Protein AF-A0A7V9PCV7-F1 (afdb_monomer)

Foldseek 3Di:
DPPDQDWDDQDDADKDFPCVVVVDFADPVCQVQVLLLLQLLVQLCLQQLPQFARWDWDARPRTIITGDGDHDDPVSNVSSVVNNVCCVVPVCLVVVVVCCVPPLVVVLVVLVVVLVVDDLVPDD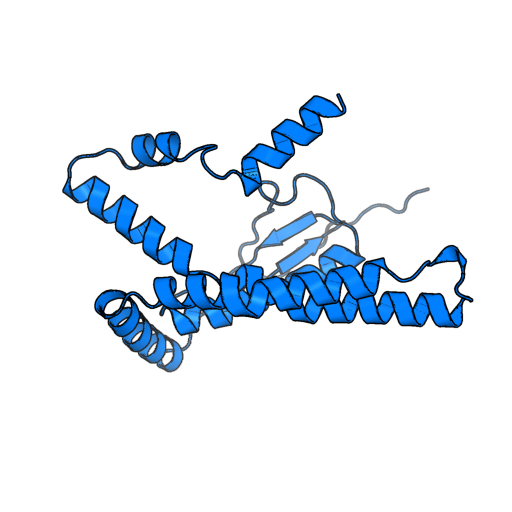PVRNVVSVVSVSVSCSVRSNSVNNSCSVVVVLVVVLVVCVVVVHDSVVVVVVCPCVDCVVVVVVVVVVVVD

pLDDT: mean 91.21, std 9.36, range [44.59, 98.56]

Structure (mmCIF, N/CA/C/O backbone):
data_AF-A0A7V9PCV7-F1
#
_entry.id   AF-A0A7V9PCV7-F1
#
loop_
_atom_site.group_PDB
_atom_site.id
_atom_site.type_symbol
_atom_site.label_atom_id
_atom_site.label_alt_id
_atom_site.label_comp_id
_atom_site.label_asym_id
_atom_site.label_entity_id
_atom_site.label_seq_id
_atom_site.pdbx_PDB_ins_code
_atom_site.Cartn_x
_atom_site.Cartn_y
_atom_site.Cartn_z
_atom_site.occupancy
_atom_site.B_iso_or_equiv
_atom_site.auth_seq_id
_atom_site.auth_comp_id
_atom_site.auth_asym_id
_atom_site.auth_atom_id
_atom_site.pdbx_PDB_model_num
ATOM 1 N N . MET A 1 1 ? 38.225 -5.631 -2.957 1.00 44.59 1 MET A N 1
ATOM 2 C CA . MET A 1 1 ? 37.787 -5.578 -1.549 1.00 44.59 1 MET A CA 1
ATOM 3 C C . MET A 1 1 ? 36.429 -4.907 -1.537 1.00 44.59 1 MET A C 1
ATOM 5 O O . MET A 1 1 ? 36.367 -3.790 -2.040 1.00 44.59 1 MET A O 1
ATOM 9 N N . PRO A 1 2 ? 35.347 -5.560 -1.083 1.00 57.97 2 PRO A N 1
ATOM 10 C CA . PRO A 1 2 ? 34.109 -4.838 -0.812 1.00 57.97 2 PRO A CA 1
ATOM 11 C C . PRO A 1 2 ? 34.449 -3.715 0.172 1.00 57.97 2 PRO A C 1
ATOM 13 O O . PRO A 1 2 ? 35.122 -3.973 1.169 1.00 57.97 2 PRO A O 1
ATOM 16 N N . GLY A 1 3 ? 34.091 -2.474 -0.161 1.00 72.50 3 GLY A N 1
ATOM 17 C CA . GLY A 1 3 ? 34.266 -1.353 0.760 1.00 72.50 3 GLY A CA 1
ATOM 18 C C . GLY A 1 3 ? 33.521 -1.632 2.064 1.00 72.50 3 GLY A C 1
ATOM 19 O O . GLY A 1 3 ? 32.477 -2.284 2.050 1.00 72.50 3 GLY A O 1
ATOM 20 N N . GLU A 1 4 ? 34.076 -1.181 3.184 1.00 82.81 4 GLU A N 1
ATOM 21 C CA . GLU A 1 4 ? 33.454 -1.328 4.497 1.00 82.81 4 GLU A CA 1
ATOM 22 C C . GLU A 1 4 ? 32.055 -0.686 4.489 1.00 82.81 4 GLU A C 1
ATOM 24 O O . GLU A 1 4 ? 31.895 0.479 4.118 1.00 82.81 4 GLU A O 1
ATOM 29 N N . LEU A 1 5 ? 31.025 -1.463 4.839 1.00 84.31 5 LEU A N 1
ATOM 30 C CA . LEU A 1 5 ? 29.652 -0.967 4.907 1.00 84.31 5 LEU A CA 1
ATOM 31 C C . LEU A 1 5 ? 29.485 -0.145 6.185 1.00 84.31 5 LEU A C 1
ATOM 33 O O . LEU A 1 5 ? 29.365 -0.697 7.277 1.00 84.31 5 LEU A O 1
ATOM 37 N N . ALA A 1 6 ? 29.444 1.177 6.045 1.00 88.94 6 ALA A N 1
ATOM 38 C CA . ALA A 1 6 ? 29.078 2.062 7.140 1.00 88.94 6 ALA A CA 1
ATOM 39 C C . ALA A 1 6 ? 27.562 1.997 7.385 1.00 88.94 6 ALA A C 1
ATOM 41 O O . ALA A 1 6 ? 26.759 2.031 6.450 1.00 88.94 6 ALA A O 1
ATOM 42 N N . TRP A 1 7 ? 27.155 1.916 8.650 1.00 92.81 7 TRP A N 1
ATOM 43 C CA . TRP A 1 7 ? 25.758 2.089 9.035 1.00 92.81 7 TRP A CA 1
ATOM 44 C C . TRP A 1 7 ? 25.522 3.560 9.384 1.00 92.81 7 TRP A C 1
ATOM 46 O O . TRP A 1 7 ? 26.132 4.086 10.314 1.00 92.81 7 TRP A O 1
ATOM 56 N N . ALA A 1 8 ? 24.654 4.225 8.622 1.00 91.56 8 ALA A N 1
ATOM 57 C CA . ALA A 1 8 ? 24.196 5.579 8.909 1.00 91.56 8 ALA A CA 1
ATOM 58 C C . ALA A 1 8 ? 22.746 5.514 9.407 1.00 91.56 8 ALA A C 1
ATOM 60 O O . ALA A 1 8 ? 21.926 4.867 8.750 1.00 91.56 8 ALA A O 1
ATOM 61 N N . PRO A 1 9 ? 22.405 6.158 10.538 1.00 91.75 9 PRO A N 1
ATOM 62 C CA . PRO A 1 9 ? 21.046 6.115 11.055 1.00 91.75 9 PRO A CA 1
ATOM 63 C C . PRO A 1 9 ? 20.053 6.711 10.040 1.00 91.75 9 PRO A C 1
ATOM 65 O O . PRO A 1 9 ? 20.363 7.735 9.425 1.00 91.75 9 PRO A O 1
ATOM 68 N N . PRO A 1 10 ? 18.846 6.129 9.897 1.00 93.06 10 PRO A N 1
ATOM 69 C CA . PRO A 1 10 ? 17.805 6.611 8.982 1.00 93.06 10 PRO A CA 1
ATOM 70 C C . PRO A 1 10 ? 17.406 8.087 9.134 1.00 93.06 10 PRO A C 1
ATOM 72 O O . PRO A 1 10 ? 16.968 8.726 8.178 1.00 93.06 10 PRO A O 1
ATOM 75 N N . GLY A 1 11 ? 17.506 8.624 10.351 1.00 92.25 11 GLY A N 1
ATOM 76 C CA . GLY A 1 11 ? 17.110 9.983 10.699 1.00 92.25 11 GLY A CA 1
ATOM 77 C C . GLY A 1 11 ? 16.718 10.099 12.176 1.00 92.25 11 GLY A C 1
ATOM 78 O O . GLY A 1 11 ? 16.843 9.128 12.919 1.00 92.25 11 GLY A O 1
ATOM 79 N N . PRO A 1 12 ? 16.228 11.269 12.623 1.00 92.00 12 PRO A N 1
ATOM 80 C CA . PRO A 1 12 ? 15.769 11.462 13.998 1.00 92.00 12 PRO A CA 1
ATOM 81 C C . PRO A 1 12 ? 14.476 10.684 14.298 1.00 92.00 12 PRO A C 1
ATOM 83 O O . PRO A 1 12 ? 13.672 10.436 13.391 1.00 92.00 12 PRO A O 1
ATOM 86 N N . GLY A 1 13 ? 14.259 10.386 15.583 1.00 91.44 13 GLY A N 1
ATOM 87 C CA . GLY A 1 13 ? 13.116 9.623 16.099 1.00 91.44 13 GLY A CA 1
ATOM 88 C C . GLY A 1 13 ? 13.387 8.121 16.202 1.00 91.44 13 GLY A C 1
ATOM 89 O O . GLY A 1 13 ? 14.498 7.668 15.928 1.00 91.44 13 GLY A O 1
ATOM 90 N N . ASP A 1 14 ? 12.362 7.365 16.588 1.00 92.56 14 ASP A N 1
ATOM 91 C CA . ASP A 1 14 ? 12.447 5.910 16.720 1.00 92.56 14 ASP A CA 1
ATOM 92 C C . ASP A 1 14 ? 12.217 5.233 15.366 1.00 92.56 14 ASP A C 1
ATOM 94 O O . ASP A 1 14 ? 11.249 5.529 14.665 1.00 92.56 14 ASP A O 1
ATOM 98 N N . TRP A 1 15 ? 13.126 4.334 14.990 1.00 95.81 15 TRP A N 1
ATOM 99 C CA . TRP A 1 15 ? 13.062 3.586 13.737 1.00 95.81 15 TRP A CA 1
ATOM 100 C C . TRP A 1 15 ? 13.065 2.090 14.022 1.00 95.81 15 TRP A C 1
ATOM 102 O O . TRP A 1 15 ? 13.952 1.581 14.708 1.00 95.81 15 TRP A O 1
ATOM 112 N N . TRP A 1 16 ? 12.101 1.382 13.446 1.00 95.19 16 TRP A N 1
ATOM 113 C CA . TRP A 1 16 ? 11.930 -0.056 13.603 1.00 95.19 16 TRP A CA 1
ATOM 114 C C . TRP A 1 16 ? 12.401 -0.772 12.345 1.00 95.19 16 TRP A C 1
ATOM 116 O O . TRP A 1 16 ? 11.979 -0.437 11.240 1.00 95.19 16 TRP A O 1
ATOM 126 N N . LEU A 1 17 ? 13.289 -1.750 12.514 1.00 95.88 17 LEU A N 1
ATOM 127 C CA . LEU A 1 17 ? 13.678 -2.660 11.443 1.00 95.88 17 LEU A CA 1
ATOM 128 C C . LEU A 1 17 ? 12.494 -3.579 11.109 1.00 95.88 17 LEU A C 1
ATOM 130 O O . LEU A 1 17 ? 11.938 -4.200 12.010 1.00 95.88 17 LEU A O 1
ATOM 134 N N . VAL A 1 18 ? 12.143 -3.683 9.827 1.00 94.56 18 VAL A N 1
ATOM 135 C CA . VAL A 1 18 ? 10.889 -4.309 9.366 1.00 94.56 18 VAL A CA 1
ATOM 136 C C . VAL A 1 18 ? 11.143 -5.707 8.798 1.00 94.56 18 VAL A C 1
ATOM 138 O O . VAL A 1 18 ? 10.843 -6.002 7.639 1.00 94.56 18 VAL A O 1
ATOM 141 N N . THR A 1 19 ? 11.779 -6.575 9.585 1.00 94.06 19 THR A N 1
ATOM 142 C CA . THR A 1 19 ? 12.151 -7.932 9.140 1.00 94.06 19 THR A CA 1
ATOM 143 C C . THR A 1 19 ? 10.967 -8.879 9.010 1.00 94.06 19 THR A C 1
ATOM 145 O O . THR A 1 19 ? 11.071 -9.889 8.322 1.00 94.06 19 THR A O 1
ATOM 148 N N . GLU A 1 20 ? 9.842 -8.559 9.644 1.00 88.88 20 GLU A N 1
ATOM 149 C CA . GLU A 1 20 ? 8.604 -9.325 9.531 1.00 88.88 20 GLU A CA 1
ATOM 150 C C . GLU A 1 20 ? 7.963 -9.200 8.141 1.00 88.88 20 GLU A C 1
ATOM 152 O O . GLU A 1 20 ? 7.271 -10.118 7.709 1.00 88.88 20 GLU A O 1
ATOM 157 N N . HIS A 1 21 ? 8.258 -8.118 7.408 1.00 88.44 21 HIS A N 1
ATOM 158 C CA . HIS A 1 21 ? 7.848 -7.940 6.010 1.00 88.44 21 HIS A CA 1
ATOM 159 C C . HIS A 1 21 ? 9.013 -8.114 5.021 1.00 88.44 21 HIS A C 1
ATOM 161 O O . HIS A 1 21 ? 8.817 -8.617 3.914 1.00 88.44 21 HIS A O 1
ATOM 167 N N . PHE A 1 22 ? 10.229 -7.717 5.412 1.00 92.94 22 PHE A N 1
ATOM 168 C CA . PHE A 1 22 ? 11.439 -7.766 4.588 1.00 92.94 22 PHE A CA 1
ATOM 169 C C . PHE A 1 22 ? 12.547 -8.550 5.310 1.00 92.94 22 PHE A C 1
ATOM 171 O O . PHE A 1 22 ? 13.460 -7.948 5.881 1.00 92.94 22 PHE A O 1
ATOM 178 N N . PRO A 1 23 ? 12.498 -9.897 5.300 1.00 93.12 23 PRO A N 1
ATOM 179 C CA . PRO A 1 23 ? 13.435 -10.730 6.062 1.00 93.12 23 PRO A CA 1
ATOM 180 C C . PRO A 1 23 ? 14.876 -10.689 5.527 1.00 93.12 23 PRO A C 1
ATOM 182 O O . PRO A 1 23 ? 15.797 -11.161 6.192 1.00 93.12 23 PRO A O 1
ATOM 185 N N . TYR A 1 24 ? 15.084 -10.112 4.341 1.00 94.56 24 TYR A N 1
ATOM 186 C CA . TYR A 1 24 ? 16.380 -9.964 3.687 1.00 94.56 24 TYR A CA 1
ATOM 187 C C . TYR A 1 24 ? 16.558 -8.540 3.143 1.00 94.56 24 TYR A C 1
ATOM 189 O O . TYR A 1 24 ? 15.558 -7.867 2.870 1.00 94.56 24 TYR A O 1
ATOM 197 N N . PRO A 1 25 ? 17.809 -8.089 2.914 1.00 94.81 25 PRO A N 1
ATOM 198 C CA . PRO A 1 25 ? 18.066 -6.816 2.259 1.00 94.81 25 PRO A CA 1
ATOM 199 C C . PRO A 1 25 ? 17.385 -6.735 0.891 1.00 94.81 25 PRO A C 1
ATOM 201 O O . PRO A 1 25 ? 17.504 -7.639 0.061 1.00 94.81 25 PRO A O 1
ATOM 204 N N . VAL A 1 26 ? 16.697 -5.627 0.640 1.00 96.00 26 VAL A N 1
ATOM 205 C CA . VAL A 1 26 ? 16.031 -5.349 -0.631 1.00 96.00 26 VAL A CA 1
ATOM 206 C C . VAL A 1 26 ? 16.980 -4.674 -1.618 1.00 96.00 26 VAL A C 1
ATOM 208 O O . VAL A 1 26 ? 17.995 -4.075 -1.251 1.00 96.00 26 VAL A O 1
ATOM 211 N N . SER A 1 27 ? 16.626 -4.720 -2.903 1.00 95.81 27 SER A N 1
ATOM 212 C CA . SER A 1 27 ? 17.368 -3.992 -3.929 1.00 95.81 27 SER A CA 1
ATOM 213 C C . SER A 1 27 ? 17.234 -2.476 -3.751 1.00 95.81 27 SER A C 1
ATOM 215 O O . SER A 1 27 ? 16.235 -1.964 -3.233 1.00 95.81 27 SER A O 1
ATOM 217 N N . ARG A 1 28 ? 18.218 -1.729 -4.266 1.00 94.31 28 ARG A N 1
ATOM 218 C CA . ARG A 1 28 ? 18.154 -0.261 -4.297 1.00 94.31 28 ARG A CA 1
ATOM 219 C C . ARG A 1 28 ? 16.901 0.230 -5.024 1.00 94.31 28 ARG A C 1
ATOM 221 O O . ARG A 1 28 ? 16.232 1.130 -4.521 1.00 94.31 28 ARG A O 1
ATOM 228 N N . LEU A 1 29 ? 16.560 -0.394 -6.154 1.00 94.94 29 LEU A N 1
ATOM 229 C CA . LEU A 1 29 ? 15.353 -0.067 -6.910 1.00 94.94 29 LEU A CA 1
ATOM 230 C C . LEU A 1 29 ? 14.097 -0.219 -6.043 1.00 94.94 29 LEU A C 1
ATOM 232 O O . LEU A 1 29 ? 13.333 0.734 -5.915 1.00 94.94 29 LEU A O 1
ATOM 236 N N . PHE A 1 30 ? 13.926 -1.361 -5.372 1.00 94.81 30 PHE A N 1
ATOM 237 C CA . PHE A 1 30 ? 12.774 -1.578 -4.498 1.00 94.81 30 PHE A CA 1
ATOM 238 C C . PHE A 1 30 ? 12.700 -0.521 -3.392 1.00 94.81 30 PHE A C 1
ATOM 240 O O . PHE A 1 30 ? 11.665 0.118 -3.223 1.00 94.81 30 PHE A O 1
ATOM 247 N N . SER A 1 31 ? 13.816 -0.266 -2.698 1.00 94.75 31 SER A N 1
ATOM 248 C CA . SER A 1 31 ? 13.854 0.737 -1.625 1.00 94.75 31 SER A CA 1
ATOM 249 C C . SER A 1 31 ? 13.525 2.161 -2.090 1.00 94.75 31 SER A C 1
ATOM 251 O O . SER A 1 31 ? 13.046 2.962 -1.295 1.00 94.75 31 SER A O 1
ATOM 253 N N . SER A 1 32 ? 13.742 2.475 -3.371 1.00 93.38 32 SER A N 1
ATOM 254 C CA . SER A 1 32 ? 13.378 3.774 -3.947 1.00 93.38 32 SER A CA 1
ATOM 255 C C . SER A 1 32 ? 11.897 3.886 -4.328 1.00 93.38 32 SER A C 1
ATOM 257 O O . SER A 1 32 ? 11.328 4.971 -4.250 1.00 93.38 32 SER A O 1
ATOM 259 N N . LEU A 1 33 ? 11.260 2.773 -4.708 1.00 94.50 33 LEU A N 1
ATOM 260 C CA . LEU A 1 33 ? 9.871 2.743 -5.178 1.00 94.50 33 LEU A CA 1
ATOM 261 C C . LEU A 1 33 ? 8.868 2.493 -4.048 1.00 94.50 33 LEU A C 1
ATOM 263 O O . LEU A 1 33 ? 7.767 3.039 -4.065 1.00 94.50 33 LEU A O 1
ATOM 267 N N . PHE A 1 34 ? 9.240 1.668 -3.069 1.00 93.88 34 PHE A N 1
ATOM 268 C CA . PHE A 1 34 ? 8.353 1.240 -1.989 1.00 93.88 34 PHE A CA 1
ATOM 269 C C . PHE A 1 34 ? 7.745 2.403 -1.183 1.00 93.88 34 PHE A C 1
ATOM 271 O O . PHE A 1 34 ? 6.536 2.396 -0.961 1.00 93.88 34 PHE A O 1
ATOM 278 N N . PRO A 1 35 ? 8.487 3.464 -0.808 1.00 93.19 35 PRO A N 1
ATOM 279 C CA . PRO A 1 35 ? 7.875 4.590 -0.104 1.00 93.19 35 PRO A CA 1
ATOM 280 C C . PRO A 1 35 ? 6.732 5.235 -0.901 1.00 93.19 35 PRO A C 1
ATOM 282 O O . PRO A 1 35 ? 5.693 5.567 -0.329 1.00 93.19 35 PRO A O 1
ATOM 285 N N . ALA A 1 36 ? 6.888 5.350 -2.224 1.00 92.75 36 ALA A N 1
ATOM 286 C CA . ALA A 1 36 ? 5.880 5.933 -3.102 1.00 92.75 36 ALA A CA 1
ATOM 287 C C . ALA A 1 36 ? 4.640 5.042 -3.264 1.00 92.75 36 ALA A C 1
ATOM 289 O O . ALA A 1 36 ? 3.548 5.574 -3.436 1.00 92.75 36 ALA A O 1
ATOM 290 N N . SER A 1 37 ? 4.758 3.713 -3.158 1.00 91.69 37 SER A N 1
ATOM 291 C CA . SER A 1 37 ? 3.566 2.856 -3.123 1.00 91.69 37 SER A CA 1
ATOM 292 C C . SER A 1 37 ? 2.797 3.013 -1.809 1.00 91.69 37 SER A C 1
ATOM 294 O O . SER A 1 37 ? 1.572 2.993 -1.814 1.00 91.69 37 SER A O 1
ATOM 296 N N . THR A 1 38 ? 3.468 3.274 -0.686 1.00 92.62 38 THR A N 1
ATOM 297 C CA . THR A 1 38 ? 2.787 3.385 0.620 1.00 92.62 38 THR A CA 1
ATOM 298 C C . THR A 1 38 ? 1.953 4.656 0.814 1.00 92.62 38 THR A C 1
ATOM 300 O O . THR A 1 38 ? 1.216 4.761 1.794 1.00 92.62 38 THR A O 1
ATOM 303 N N . VAL A 1 39 ? 1.991 5.612 -0.127 1.00 89.25 39 VAL A N 1
ATOM 304 C CA . VAL A 1 39 ? 1.163 6.836 -0.069 1.00 89.25 39 VAL A CA 1
ATOM 305 C C . VAL A 1 39 ? -0.335 6.531 -0.001 1.00 89.25 39 VAL A C 1
ATOM 307 O O . VAL A 1 39 ? -1.092 7.328 0.557 1.00 89.25 39 VAL A O 1
ATOM 310 N N . GLY A 1 40 ? -0.752 5.359 -0.498 1.00 91.88 40 GLY A N 1
ATOM 311 C CA . GLY A 1 40 ? -2.126 4.875 -0.402 1.00 91.88 40 GLY A CA 1
ATOM 312 C C . GLY A 1 40 ? -2.661 4.859 1.031 1.00 91.88 40 GLY A C 1
ATOM 313 O O . GLY A 1 40 ? -3.823 5.200 1.232 1.00 91.88 40 GLY A O 1
ATOM 314 N N . TRP A 1 41 ? -1.823 4.614 2.048 1.00 91.44 41 TRP A N 1
ATOM 315 C CA . TRP A 1 41 ? -2.257 4.666 3.451 1.00 91.44 41 TRP A CA 1
ATOM 316 C C . TRP A 1 41 ? -2.834 6.023 3.845 1.00 91.44 41 TRP A C 1
ATOM 318 O O . TRP A 1 41 ? -3.814 6.083 4.587 1.00 91.44 41 TRP A O 1
ATOM 328 N N . LYS A 1 42 ? -2.283 7.128 3.321 1.00 90.38 42 LYS A N 1
ATOM 329 C CA . LYS A 1 42 ? -2.830 8.464 3.589 1.00 90.38 42 LYS A CA 1
ATOM 330 C C . LYS A 1 42 ? -4.240 8.600 3.010 1.00 90.38 42 LYS A C 1
ATOM 332 O O . LYS A 1 42 ? -5.114 9.170 3.664 1.00 90.38 42 LYS A O 1
ATOM 337 N N . HIS A 1 43 ? -4.465 8.081 1.803 1.00 91.88 43 HIS A N 1
ATOM 338 C CA . HIS A 1 43 ? -5.770 8.115 1.143 1.00 91.88 43 HIS A CA 1
ATOM 339 C C . HIS A 1 43 ? -6.783 7.192 1.829 1.00 91.88 43 HIS A C 1
ATOM 341 O O . HIS A 1 43 ? -7.893 7.633 2.125 1.00 91.88 43 HIS A O 1
ATOM 347 N N . GLY A 1 44 ? -6.397 5.952 2.141 1.00 93.81 44 GLY A N 1
ATOM 348 C CA . GLY A 1 44 ? -7.231 4.992 2.867 1.00 93.81 44 GLY A CA 1
ATOM 349 C C . GLY A 1 44 ? -7.592 5.501 4.261 1.00 93.81 44 GLY A C 1
ATOM 350 O O . GLY A 1 44 ? -8.765 5.550 4.632 1.00 93.81 44 GLY A O 1
ATOM 351 N N . GLY A 1 45 ? -6.606 6.019 4.999 1.00 93.81 45 GLY A N 1
ATOM 352 C CA . GLY A 1 45 ? -6.828 6.646 6.298 1.00 93.81 45 GLY A CA 1
ATOM 353 C C . GLY A 1 45 ? -7.782 7.837 6.224 1.00 93.81 45 GLY A C 1
ATOM 354 O O . GLY A 1 45 ? -8.668 7.964 7.065 1.00 93.81 45 GLY A O 1
ATOM 355 N N . ALA A 1 46 ? -7.687 8.667 5.180 1.00 94.62 46 ALA A N 1
ATOM 356 C CA . ALA A 1 46 ? -8.646 9.747 4.950 1.00 94.62 46 ALA A CA 1
ATOM 357 C C . ALA A 1 46 ? -10.055 9.259 4.626 1.00 94.62 46 ALA A C 1
ATOM 359 O O . ALA A 1 46 ? -11.028 9.810 5.141 1.00 94.62 46 ALA A O 1
ATOM 360 N N . ARG A 1 47 ? -10.165 8.221 3.796 1.00 95.38 47 ARG A N 1
ATOM 361 C CA . ARG A 1 47 ? -11.439 7.625 3.391 1.00 95.38 47 ARG A CA 1
ATOM 362 C C . ARG A 1 47 ? -12.196 7.052 4.585 1.00 95.38 47 ARG A C 1
ATOM 364 O O . ARG A 1 47 ? -13.396 7.294 4.696 1.00 95.38 47 ARG A O 1
ATOM 371 N N . TYR A 1 48 ? -11.496 6.327 5.455 1.00 96.62 48 TYR A N 1
ATOM 372 C CA . TYR A 1 48 ? -12.103 5.594 6.567 1.00 96.62 48 TYR A CA 1
ATOM 373 C C . TYR A 1 48 ? -12.050 6.318 7.917 1.00 96.62 48 TYR A C 1
ATOM 375 O O . TYR A 1 48 ? -12.668 5.866 8.876 1.00 96.62 48 TYR A O 1
ATOM 383 N N . GLY A 1 49 ? -11.350 7.452 8.001 1.00 96.00 49 GLY A N 1
ATOM 384 C CA . GLY A 1 49 ? -11.193 8.196 9.249 1.00 96.00 49 GLY A CA 1
ATOM 385 C C . GLY A 1 49 ? -10.182 7.582 10.216 1.00 96.00 49 GLY A C 1
ATOM 386 O O . GLY A 1 49 ? -10.317 7.749 11.423 1.00 96.00 49 GLY A O 1
ATOM 387 N N . LEU A 1 50 ? -9.169 6.874 9.707 1.00 93.00 50 LEU A N 1
ATOM 388 C CA . LEU A 1 50 ? -8.111 6.316 10.550 1.00 93.00 50 LEU A CA 1
ATOM 389 C C . LEU A 1 50 ? -7.212 7.451 11.077 1.00 93.00 50 LEU A C 1
ATOM 391 O O . LEU A 1 50 ? -6.758 8.282 10.277 1.00 93.00 50 LEU A O 1
ATOM 395 N N . PRO A 1 51 ? -6.900 7.483 12.386 1.00 90.19 51 PRO A N 1
ATOM 396 C CA . PRO A 1 51 ? -6.075 8.522 13.004 1.00 90.19 51 PRO A CA 1
ATOM 397 C C . PRO A 1 51 ? -4.573 8.266 12.790 1.00 90.19 51 PRO A C 1
ATOM 399 O O . PRO A 1 51 ? -3.755 8.490 13.678 1.00 90.19 51 PRO A O 1
ATOM 402 N N . THR A 1 52 ? -4.201 7.752 11.619 1.00 85.75 52 THR A N 1
ATOM 403 C CA . THR A 1 52 ? -2.819 7.435 11.259 1.00 85.75 52 THR A CA 1
ATOM 404 C C . THR A 1 52 ? -2.234 8.541 10.393 1.00 85.75 52 THR A C 1
ATOM 406 O O . THR A 1 52 ? -2.855 9.005 9.430 1.00 85.75 52 THR A O 1
ATOM 409 N N . GLY A 1 53 ? -1.022 8.946 10.746 1.00 84.62 53 GLY A N 1
ATOM 410 C CA . GLY A 1 53 ? -0.214 9.898 10.009 1.00 84.62 53 GLY A CA 1
ATOM 411 C C . GLY A 1 53 ? 0.392 9.320 8.731 1.00 84.62 53 GLY A C 1
ATOM 412 O O . GLY A 1 53 ? 0.180 8.163 8.368 1.00 84.62 53 GLY A O 1
ATOM 413 N N . GLY A 1 54 ? 1.179 10.140 8.032 1.00 83.56 54 GLY A N 1
ATOM 414 C CA . GLY A 1 54 ? 1.905 9.691 6.841 1.00 83.56 54 GLY A CA 1
ATOM 415 C C . GLY A 1 54 ? 3.044 8.727 7.205 1.00 83.56 54 GLY A C 1
ATOM 416 O O . GLY A 1 54 ? 3.790 9.030 8.144 1.00 83.56 54 GLY A O 1
ATOM 417 N N . PRO A 1 55 ? 3.222 7.605 6.479 1.00 87.50 55 PRO A N 1
ATOM 418 C CA . PRO A 1 55 ? 4.315 6.681 6.751 1.00 87.50 55 PRO A CA 1
ATOM 419 C C . PRO A 1 55 ? 5.675 7.316 6.479 1.00 87.50 55 PRO A C 1
ATOM 421 O O . PRO A 1 55 ? 5.828 8.139 5.573 1.00 87.50 55 PRO A O 1
ATOM 424 N N . ARG A 1 56 ? 6.689 6.881 7.229 1.00 92.06 56 ARG A N 1
ATOM 425 C CA . ARG A 1 56 ? 8.088 7.219 6.962 1.00 92.06 56 ARG A CA 1
ATOM 426 C C . ARG A 1 56 ? 8.887 5.944 6.776 1.00 92.06 56 ARG A C 1
ATOM 428 O O . ARG A 1 56 ? 8.874 5.072 7.636 1.00 92.06 56 ARG A O 1
ATOM 435 N N . TRP A 1 57 ? 9.601 5.877 5.663 1.00 94.94 57 TRP A N 1
ATOM 436 C CA . TRP A 1 57 ? 10.435 4.743 5.293 1.00 94.94 57 TRP A CA 1
ATOM 437 C C . TRP A 1 57 ? 11.861 5.200 5.046 1.00 94.94 57 TRP A C 1
ATOM 439 O O . TRP A 1 57 ? 12.090 6.298 4.535 1.00 94.94 57 TRP A O 1
ATOM 449 N N . ALA A 1 58 ? 12.810 4.336 5.373 1.00 95.44 58 ALA A N 1
ATOM 450 C CA . ALA A 1 58 ? 14.211 4.511 5.036 1.00 95.44 58 ALA A CA 1
ATOM 451 C C . ALA A 1 58 ? 14.851 3.162 4.715 1.00 95.44 58 ALA A C 1
ATOM 453 O O . ALA A 1 58 ? 14.372 2.114 5.146 1.00 95.44 58 ALA A O 1
ATOM 454 N N . SER A 1 59 ? 15.952 3.206 3.970 1.00 95.56 59 SER A N 1
ATOM 455 C CA . SER A 1 59 ? 16.788 2.047 3.675 1.00 95.56 59 SER A CA 1
ATOM 456 C C . SER A 1 59 ? 18.207 2.318 4.149 1.00 95.56 59 SER A C 1
ATOM 458 O O . SER A 1 59 ? 18.787 3.342 3.788 1.00 95.56 59 SER A O 1
ATOM 460 N N . VAL A 1 60 ? 18.768 1.405 4.943 1.00 95.50 60 VAL A N 1
ATOM 461 C CA . VAL A 1 60 ? 20.180 1.436 5.347 1.00 95.50 60 VAL A CA 1
ATOM 462 C C . VAL A 1 60 ? 20.801 0.103 4.965 1.00 95.50 60 VAL A C 1
ATOM 464 O O . VAL A 1 60 ? 20.393 -0.942 5.464 1.00 95.50 60 VAL A O 1
ATOM 467 N N . ASN A 1 61 ? 21.771 0.123 4.048 1.00 93.69 61 ASN A N 1
ATOM 468 C CA . ASN A 1 61 ? 22.429 -1.083 3.526 1.00 93.69 61 ASN A CA 1
ATOM 469 C C . ASN A 1 61 ? 21.442 -2.149 2.995 1.00 93.69 61 ASN A C 1
ATOM 471 O O . ASN A 1 61 ? 21.680 -3.346 3.129 1.00 93.69 61 ASN A O 1
ATOM 475 N N . GLY A 1 62 ? 20.325 -1.707 2.403 1.00 94.31 62 GLY A N 1
ATOM 476 C CA . GLY A 1 62 ? 19.270 -2.577 1.870 1.00 94.31 62 GLY A CA 1
ATOM 477 C C . GLY A 1 62 ? 18.244 -3.038 2.907 1.00 94.31 62 GLY A C 1
ATOM 478 O O . GLY A 1 62 ? 17.256 -3.657 2.534 1.00 94.31 62 GLY A O 1
ATOM 479 N N . TRP A 1 63 ? 18.413 -2.725 4.189 1.00 96.06 63 TRP A N 1
ATOM 480 C CA . TRP A 1 63 ? 17.414 -3.020 5.217 1.00 96.06 63 TRP A CA 1
ATOM 481 C C . TRP A 1 63 ? 16.375 -1.908 5.303 1.00 96.06 63 TRP A C 1
ATOM 483 O O . TRP A 1 63 ? 16.742 -0.736 5.385 1.00 96.06 63 TRP A O 1
ATOM 493 N N . ILE A 1 64 ? 15.092 -2.275 5.304 1.00 97.06 64 ILE A N 1
ATOM 494 C CA . ILE A 1 64 ? 13.980 -1.326 5.410 1.00 97.06 64 ILE A CA 1
ATOM 495 C C . ILE A 1 64 ? 13.668 -1.033 6.875 1.00 97.06 64 ILE A C 1
ATOM 497 O O . ILE A 1 64 ? 13.475 -1.942 7.682 1.00 97.06 64 ILE A O 1
ATOM 501 N N . TYR A 1 65 ? 13.572 0.256 7.183 1.00 96.50 65 TYR A N 1
ATOM 502 C CA . TYR A 1 65 ? 13.152 0.769 8.476 1.00 96.50 65 TYR A CA 1
ATOM 503 C C . TYR A 1 65 ? 11.861 1.569 8.329 1.00 96.50 65 TYR A C 1
ATOM 505 O O . TYR A 1 65 ? 11.732 2.387 7.410 1.00 96.50 65 TYR A O 1
ATOM 513 N N . TYR A 1 66 ? 10.939 1.365 9.265 1.00 95.19 66 TYR A N 1
ATOM 514 C CA . TYR A 1 66 ? 9.755 2.194 9.446 1.00 95.19 66 TYR A CA 1
ATOM 515 C C . TYR A 1 66 ? 10.031 3.228 10.536 1.00 95.19 66 TYR A C 1
ATOM 517 O O . TYR A 1 66 ? 10.596 2.893 11.573 1.00 95.19 66 TYR A O 1
ATOM 525 N N . GLY A 1 67 ? 9.705 4.487 10.275 1.00 93.06 67 GLY A N 1
ATOM 526 C CA . GLY A 1 67 ? 9.971 5.608 11.175 1.00 93.06 67 GLY A CA 1
ATOM 527 C C . GLY A 1 67 ? 8.710 6.127 11.866 1.00 93.06 67 GLY A C 1
ATOM 528 O O . GLY A 1 67 ? 7.608 5.630 11.617 1.00 93.06 67 GLY A O 1
ATOM 529 N N . PRO A 1 68 ? 8.837 7.177 12.695 1.00 84.62 68 PRO A N 1
ATOM 530 C CA . PRO A 1 68 ? 7.682 7.777 13.347 1.00 84.62 68 PRO A CA 1
ATOM 531 C C . PRO A 1 68 ? 6.764 8.391 12.285 1.00 84.62 68 PRO A C 1
ATOM 533 O O . PRO A 1 68 ? 7.238 9.083 11.384 1.00 84.62 68 PRO A O 1
ATOM 536 N N . GLN A 1 69 ? 5.456 8.158 12.372 1.00 84.50 69 GLN A N 1
ATOM 537 C CA . GLN A 1 69 ? 4.510 8.740 11.416 1.00 84.50 69 GLN A CA 1
ATOM 538 C C . GLN A 1 69 ? 4.522 10.271 11.500 1.00 84.50 69 GLN A C 1
ATOM 540 O O . GLN A 1 69 ? 4.760 10.846 12.562 1.00 84.50 69 GLN A O 1
ATOM 545 N N . VAL A 1 70 ? 4.240 10.940 10.380 1.00 85.12 70 VAL A N 1
ATOM 546 C CA . VAL A 1 70 ? 4.015 12.394 10.375 1.00 85.12 70 VAL A CA 1
ATOM 547 C C . VAL A 1 70 ? 2.695 12.678 11.100 1.00 85.12 70 VAL A C 1
ATOM 549 O O . VAL A 1 70 ? 1.667 12.222 10.597 1.00 85.12 70 VAL A O 1
ATOM 552 N N . PRO A 1 71 ? 2.688 13.395 12.242 1.00 87.69 71 PRO A N 1
ATOM 553 C CA . PRO A 1 71 ? 1.461 13.647 12.993 1.00 87.69 71 PRO A CA 1
ATOM 554 C C . PRO A 1 71 ? 0.419 14.399 12.163 1.00 87.69 71 PRO A C 1
ATOM 556 O O . PRO A 1 71 ? 0.773 15.248 11.345 1.00 87.69 71 PRO A O 1
ATOM 559 N N . LEU A 1 72 ? -0.856 14.100 12.407 1.00 92.31 72 LEU A N 1
ATOM 560 C CA . LEU A 1 72 ? -1.975 14.822 11.805 1.00 92.31 72 LEU A CA 1
ATOM 561 C C . LEU A 1 72 ? -2.122 16.212 12.435 1.00 92.31 72 LEU A C 1
ATOM 563 O O . LEU A 1 72 ? -1.867 16.394 13.630 1.00 92.31 72 LEU A O 1
ATOM 567 N N . THR A 1 73 ? -2.572 17.187 11.648 1.00 94.88 73 THR A N 1
ATOM 568 C CA . THR A 1 73 ? -3.012 18.482 12.184 1.00 94.88 73 THR A CA 1
ATOM 569 C C . THR A 1 73 ? -4.365 18.355 12.894 1.00 94.88 73 THR A C 1
ATOM 571 O O . THR A 1 73 ? -5.082 17.367 12.729 1.00 94.88 73 THR A O 1
ATOM 574 N N . ALA A 1 74 ? -4.747 19.373 13.673 1.00 95.94 74 ALA A N 1
ATOM 575 C CA . ALA A 1 74 ? -6.074 19.424 14.292 1.00 95.94 74 ALA A CA 1
ATOM 576 C C . ALA A 1 74 ? -7.202 19.391 13.241 1.00 95.94 74 ALA A C 1
ATOM 578 O O . ALA A 1 74 ? -8.155 18.634 13.388 1.00 95.94 74 ALA A O 1
ATOM 579 N N . GLU A 1 75 ? -7.047 20.134 12.142 1.00 96.56 75 GLU A N 1
ATOM 580 C CA . GLU A 1 75 ? -7.994 20.129 11.019 1.00 96.56 75 GLU A CA 1
ATOM 581 C C . GLU A 1 75 ? -8.087 18.746 10.357 1.00 96.56 75 GLU A C 1
ATOM 583 O O . GLU A 1 75 ? -9.178 18.243 10.088 1.00 96.56 75 GLU A O 1
ATOM 588 N N . GLU A 1 76 ? -6.947 18.086 10.124 1.00 95.56 76 GLU A N 1
ATOM 589 C CA . GLU A 1 76 ? -6.948 16.727 9.584 1.00 95.56 76 GLU A CA 1
ATOM 590 C C . GLU A 1 76 ? -7.670 15.761 10.528 1.00 95.56 76 GLU A C 1
ATOM 592 O O . GLU A 1 76 ? -8.423 14.914 10.051 1.00 95.56 76 GLU A O 1
ATOM 597 N N . LEU A 1 77 ? -7.490 15.902 11.845 1.00 95.88 77 LEU A N 1
ATOM 598 C CA . LEU A 1 77 ? -8.154 15.067 12.843 1.00 95.88 77 LEU A CA 1
ATOM 599 C C . LEU A 1 77 ? -9.680 15.254 12.843 1.00 95.88 77 LEU A C 1
ATOM 601 O O . LEU A 1 77 ? -10.400 14.257 12.839 1.00 95.88 77 LEU A O 1
ATOM 605 N N . GLU A 1 78 ? -10.179 16.488 12.756 1.00 97.25 78 GLU A N 1
ATOM 606 C CA . GLU A 1 78 ? -11.621 16.766 12.634 1.00 97.25 78 GLU A CA 1
ATOM 607 C C . GLU A 1 78 ? -12.214 16.115 11.372 1.00 97.25 78 GLU A C 1
ATOM 609 O O . GLU A 1 78 ? -13.268 15.469 11.403 1.00 97.25 78 GLU A O 1
ATOM 614 N N . LEU A 1 79 ? -11.497 16.203 10.245 1.00 97.19 79 LEU A N 1
ATOM 615 C CA . LEU A 1 79 ? -11.895 15.536 9.005 1.00 97.19 79 LEU A CA 1
ATOM 616 C C . LEU A 1 79 ? -11.880 14.006 9.142 1.00 97.19 79 LEU A C 1
ATOM 618 O O . LEU A 1 79 ? -12.753 13.333 8.578 1.00 97.19 79 LEU A O 1
ATOM 622 N N . ARG A 1 80 ? -10.913 13.443 9.885 1.00 96.44 80 ARG A N 1
ATOM 623 C CA . ARG A 1 80 ? -10.868 12.005 10.191 1.00 96.44 80 ARG A CA 1
ATOM 624 C C . ARG A 1 80 ? -12.063 11.583 11.033 1.00 96.44 80 ARG A C 1
ATOM 626 O O . ARG A 1 80 ? -12.693 10.591 10.688 1.00 96.44 80 ARG A O 1
ATOM 633 N N . GLU A 1 81 ? -12.427 12.341 12.059 1.00 97.25 81 GLU A N 1
ATOM 634 C CA . GLU A 1 81 ? -13.568 12.029 12.925 1.00 97.25 81 GLU A CA 1
ATOM 635 C C . GLU A 1 81 ? -14.894 12.004 12.144 1.00 97.25 81 GLU A C 1
ATOM 637 O O . GLU A 1 81 ? -15.685 11.057 12.248 1.00 97.25 81 GLU A O 1
ATOM 642 N N . ALA A 1 82 ? -15.102 12.987 11.262 1.00 97.94 82 ALA A N 1
ATOM 643 C CA . ALA A 1 82 ? -16.260 13.005 10.375 1.00 97.94 82 ALA A CA 1
ATOM 644 C C . ALA A 1 82 ? -16.282 11.791 9.424 1.00 97.94 82 ALA A C 1
ATOM 646 O O . ALA A 1 82 ? -17.342 11.209 9.169 1.00 97.94 82 ALA A O 1
ATOM 647 N N . ALA A 1 83 ? -15.125 11.387 8.890 1.00 97.44 83 ALA A N 1
ATOM 648 C CA . ALA A 1 83 ? -15.004 10.203 8.038 1.00 97.44 83 ALA A CA 1
ATOM 649 C C . ALA A 1 83 ? -15.221 8.890 8.806 1.00 97.44 83 ALA A C 1
ATOM 651 O O . ALA A 1 83 ? -15.896 7.996 8.289 1.00 97.44 83 ALA A O 1
ATOM 652 N N . ALA A 1 84 ? -14.733 8.790 10.042 1.00 96.81 84 ALA A N 1
ATOM 653 C CA . ALA A 1 84 ? -14.943 7.638 10.912 1.00 96.81 84 ALA A CA 1
ATOM 654 C C . ALA A 1 84 ? -16.435 7.467 11.233 1.00 96.81 84 ALA A C 1
ATOM 656 O O . ALA A 1 84 ? -16.987 6.382 11.055 1.00 96.81 84 ALA A O 1
ATOM 657 N N . THR A 1 85 ? -17.129 8.557 11.574 1.00 97.06 85 THR A N 1
ATOM 658 C CA . THR A 1 85 ? -18.583 8.549 11.820 1.00 97.06 85 THR A CA 1
ATOM 659 C C . THR A 1 85 ? -19.362 8.024 10.610 1.00 97.06 85 THR A C 1
ATOM 661 O O . THR A 1 85 ? -20.248 7.171 10.737 1.00 97.06 85 THR A O 1
ATOM 664 N N . ARG A 1 86 ? -19.012 8.480 9.398 1.00 97.31 86 ARG A N 1
ATOM 665 C CA . ARG A 1 86 ? -19.605 7.952 8.156 1.00 97.31 86 ARG A CA 1
ATOM 666 C C . ARG A 1 86 ? -19.264 6.481 7.936 1.00 97.31 86 ARG A C 1
ATOM 668 O O . ARG A 1 86 ? -20.131 5.711 7.529 1.00 97.31 86 ARG A O 1
ATOM 675 N N . THR A 1 87 ? -18.027 6.083 8.208 1.00 97.00 87 THR A N 1
ATOM 676 C CA . THR A 1 87 ? -17.562 4.704 8.035 1.00 97.00 87 THR A CA 1
ATOM 677 C C . THR A 1 87 ? -18.369 3.735 8.889 1.00 97.00 87 THR A C 1
ATOM 679 O O . THR A 1 87 ? -18.908 2.759 8.365 1.00 97.00 87 THR A O 1
ATOM 682 N N . LEU A 1 88 ? -18.532 4.053 10.174 1.00 93.31 88 LEU A N 1
ATOM 683 C CA . LEU A 1 88 ? -19.282 3.233 11.123 1.00 93.31 88 LEU A CA 1
ATOM 684 C C . LEU A 1 88 ? -20.780 3.162 10.786 1.00 93.31 88 LEU A C 1
ATOM 686 O O . LEU A 1 88 ? -21.397 2.115 10.960 1.00 93.31 88 LEU A O 1
ATOM 690 N N . SER A 1 89 ? -21.366 4.245 10.264 1.00 96.06 89 SER A N 1
ATOM 691 C CA . SER A 1 89 ? -22.805 4.307 9.955 1.00 96.06 89 SER A CA 1
ATOM 692 C C . SER A 1 89 ? -23.198 3.719 8.596 1.00 96.06 89 SER A C 1
ATOM 694 O O . SER A 1 89 ? -24.337 3.286 8.436 1.00 96.06 89 SER A O 1
ATOM 696 N N . SER A 1 90 ? -22.290 3.694 7.613 1.00 96.12 90 SER A N 1
ATOM 697 C CA . SER A 1 90 ? -22.623 3.328 6.222 1.00 96.12 90 SER A CA 1
ATOM 698 C C . SER A 1 90 ? -21.848 2.137 5.655 1.00 96.12 90 SER A C 1
ATOM 700 O O . SER A 1 90 ? -22.192 1.637 4.586 1.00 96.12 90 SER A O 1
ATOM 702 N N . SER A 1 91 ? -20.833 1.635 6.365 1.00 95.94 91 SER A N 1
ATOM 703 C CA . SER A 1 91 ? -20.020 0.492 5.931 1.00 95.94 91 SER A CA 1
ATOM 704 C C . SER A 1 91 ? -19.417 0.605 4.512 1.00 95.94 91 SER A C 1
ATOM 706 O O . SER A 1 91 ? -19.550 -0.333 3.712 1.00 95.94 91 SER A O 1
ATOM 708 N N . PRO A 1 92 ? -18.719 1.708 4.173 1.00 95.94 92 PRO A N 1
ATOM 709 C CA . PRO A 1 92 ? -18.258 1.993 2.810 1.00 95.94 92 PRO A CA 1
ATOM 710 C C . PRO A 1 92 ? -17.234 0.981 2.268 1.00 95.94 92 PRO A C 1
ATOM 712 O O . PRO A 1 92 ? -17.040 0.886 1.058 1.00 95.94 92 PRO A O 1
ATOM 715 N N . TRP A 1 93 ? -16.624 0.158 3.126 1.00 95.44 93 TRP A N 1
ATOM 716 C CA . TRP A 1 93 ? -15.727 -0.926 2.711 1.00 95.44 93 TRP A CA 1
ATOM 717 C C . TRP A 1 93 ? -16.401 -1.957 1.802 1.00 95.44 93 TRP A C 1
ATOM 719 O O . TRP A 1 93 ? -15.750 -2.564 0.954 1.00 95.44 93 TRP A O 1
ATOM 729 N N . ARG A 1 94 ? -17.724 -2.140 1.910 1.00 95.44 94 ARG A N 1
ATOM 730 C CA . ARG A 1 94 ? -18.464 -3.007 0.980 1.00 95.44 94 ARG A CA 1
ATOM 731 C C . ARG A 1 94 ? -18.427 -2.458 -0.443 1.00 95.44 94 ARG A C 1
ATOM 733 O O . ARG A 1 94 ? -18.457 -3.232 -1.398 1.00 95.44 94 ARG A O 1
ATOM 740 N N . ASP A 1 95 ? -18.409 -1.140 -0.589 1.00 95.00 95 ASP A N 1
ATOM 741 C CA . ASP A 1 95 ? -18.400 -0.455 -1.879 1.00 95.00 95 ASP A CA 1
ATOM 742 C C . ASP A 1 95 ? -16.995 -0.479 -2.471 1.00 95.00 95 ASP A C 1
ATOM 744 O O . ASP A 1 95 ? -16.847 -0.756 -3.658 1.00 95.00 95 ASP A O 1
ATOM 748 N N . GLU A 1 96 ? -15.971 -0.314 -1.629 1.00 95.31 96 GLU A N 1
ATOM 749 C CA . GLU A 1 96 ? -14.570 -0.524 -2.003 1.00 95.31 96 GLU A CA 1
ATOM 750 C C . GLU A 1 96 ? -14.330 -1.934 -2.553 1.00 95.31 96 GLU A C 1
ATOM 752 O O . GLU A 1 96 ? -13.790 -2.070 -3.647 1.00 95.31 96 GLU A O 1
ATOM 757 N N . VAL A 1 97 ? -14.821 -2.985 -1.885 1.00 94.94 97 VAL A N 1
ATOM 758 C CA . VAL A 1 97 ? -14.715 -4.363 -2.403 1.00 94.94 97 VAL A CA 1
ATOM 759 C C . VAL A 1 97 ? -15.391 -4.493 -3.774 1.00 94.94 97 VAL A C 1
ATOM 761 O O . VAL A 1 97 ? -14.841 -5.112 -4.688 1.00 94.94 97 VAL A O 1
ATOM 764 N N . ARG A 1 98 ? -16.574 -3.891 -3.965 1.00 96.81 98 ARG A N 1
ATOM 765 C CA . ARG A 1 98 ? -17.252 -3.922 -5.272 1.00 96.81 98 ARG A CA 1
ATOM 766 C C . ARG A 1 98 ? -16.450 -3.184 -6.344 1.00 96.81 98 ARG A C 1
ATOM 768 O O . ARG A 1 98 ? -16.312 -3.733 -7.437 1.00 96.81 98 ARG A O 1
ATOM 775 N N . ARG A 1 99 ? -15.913 -2.000 -6.038 1.00 96.12 99 ARG A N 1
ATOM 776 C CA . ARG A 1 99 ? -15.071 -1.200 -6.943 1.00 96.12 99 ARG A CA 1
ATOM 777 C C . ARG A 1 99 ? -13.799 -1.954 -7.328 1.00 96.12 99 ARG A C 1
ATOM 779 O O . ARG A 1 99 ? -13.512 -2.081 -8.518 1.00 96.12 99 ARG A O 1
ATOM 786 N N . TRP 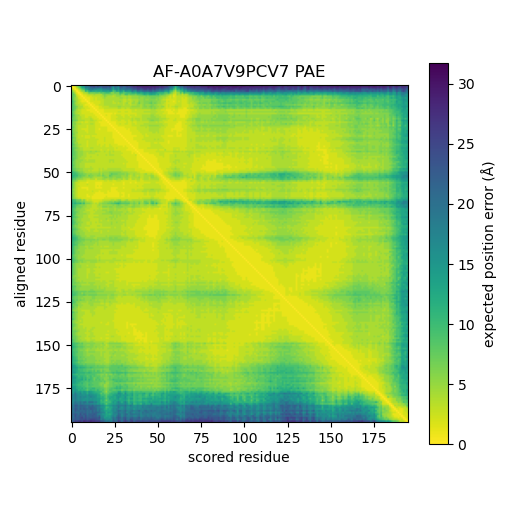A 1 100 ? -13.129 -2.571 -6.356 1.00 95.56 100 TRP A N 1
ATOM 787 C CA . TRP A 1 100 ? -11.954 -3.404 -6.595 1.00 95.56 100 TRP A CA 1
ATOM 788 C C . TRP A 1 100 ? -12.243 -4.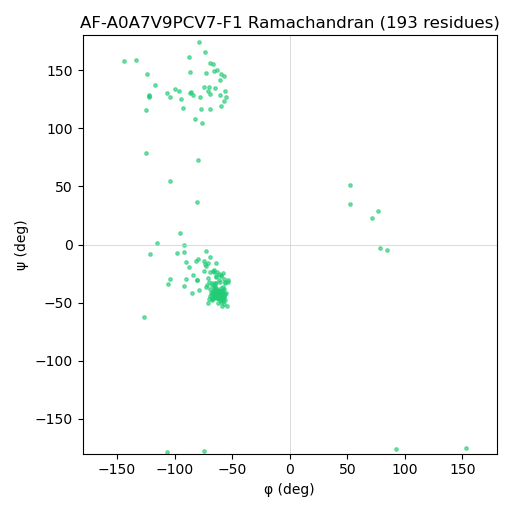507 -7.610 1.00 95.56 100 TRP A C 1
ATOM 790 O O . TRP A 1 100 ? -11.553 -4.638 -8.618 1.00 95.56 100 TRP A O 1
ATOM 800 N N . HIS A 1 101 ? -13.295 -5.293 -7.377 1.00 96.00 101 HIS A N 1
ATOM 801 C CA . HIS A 1 101 ? -13.600 -6.435 -8.233 1.00 96.00 101 HIS A CA 1
ATOM 802 C C . HIS A 1 101 ? -14.142 -6.050 -9.613 1.00 96.00 101 HIS A C 1
ATOM 804 O O . HIS A 1 101 ? -13.873 -6.770 -10.577 1.00 96.00 101 HIS A O 1
ATOM 810 N N . ARG A 1 102 ? -14.921 -4.967 -9.715 1.00 97.88 102 ARG A N 1
ATOM 811 C CA . ARG A 1 102 ? -15.604 -4.580 -10.960 1.00 97.88 102 ARG A CA 1
ATOM 812 C C . ARG A 1 102 ? -14.776 -3.662 -11.850 1.00 97.88 102 ARG A C 1
ATOM 814 O O . ARG A 1 102 ? -14.944 -3.717 -13.063 1.00 97.88 102 ARG A O 1
ATOM 821 N N . GLU A 1 103 ? -13.907 -2.840 -11.270 1.00 97.75 103 GLU A N 1
ATOM 822 C CA . GLU A 1 103 ? -13.266 -1.731 -11.981 1.00 97.75 103 GLU A CA 1
ATOM 823 C C . GLU A 1 103 ? -11.743 -1.785 -11.857 1.00 97.75 103 GLU A C 1
ATOM 825 O O . GLU A 1 103 ? -11.053 -1.982 -12.857 1.00 97.75 103 GLU A O 1
ATOM 830 N N . GLU A 1 104 ? -11.207 -1.673 -10.641 1.00 97.62 104 GLU A N 1
ATOM 831 C CA . GLU A 1 104 ? -9.768 -1.468 -10.433 1.00 97.62 104 GLU A CA 1
ATOM 832 C C . GLU A 1 104 ? -8.952 -2.722 -10.763 1.00 97.62 104 GLU A C 1
ATOM 834 O O . GLU A 1 104 ? -8.008 -2.654 -11.547 1.00 97.62 104 GLU A O 1
ATOM 839 N N . ARG A 1 105 ? -9.322 -3.896 -10.233 1.00 96.56 105 ARG A N 1
ATOM 840 C CA . ARG A 1 105 ? -8.578 -5.141 -10.481 1.00 96.56 105 ARG A CA 1
ATOM 841 C C . ARG A 1 105 ? -8.514 -5.493 -11.969 1.00 96.56 105 ARG A C 1
ATOM 843 O O . ARG A 1 105 ? -7.414 -5.806 -12.424 1.00 96.56 105 ARG A O 1
ATOM 850 N N . PRO A 1 106 ? -9.617 -5.469 -12.749 1.00 98.25 106 PRO A N 1
ATOM 851 C CA . PRO A 1 106 ? -9.536 -5.691 -14.190 1.00 98.25 106 PRO A CA 1
ATOM 852 C C . PRO A 1 106 ? -8.565 -4.737 -14.894 1.00 98.25 106 PRO A C 1
ATOM 854 O O . PRO A 1 106 ? -7.791 -5.187 -15.736 1.00 98.25 106 PRO A O 1
ATOM 857 N N . GLN A 1 107 ? -8.558 -3.453 -14.520 1.00 98.19 107 GLN A N 1
ATOM 858 C CA . GLN A 1 107 ? -7.658 -2.453 -15.102 1.00 98.19 107 GLN A CA 1
ATOM 859 C C . GLN A 1 107 ? -6.192 -2.719 -14.739 1.00 98.19 107 GLN A C 1
ATOM 861 O O . GLN A 1 107 ? -5.346 -2.746 -15.631 1.00 98.19 107 GLN A O 1
ATOM 866 N N . VAL A 1 108 ? -5.898 -2.993 -13.463 1.00 97.94 108 VAL A N 1
ATOM 867 C CA . VAL A 1 108 ? -4.550 -3.349 -12.986 1.00 97.94 108 VAL A CA 1
ATOM 868 C C . VAL A 1 108 ? -4.038 -4.597 -13.708 1.00 97.94 108 VAL A C 1
ATOM 870 O O . VAL A 1 108 ? -2.914 -4.622 -14.206 1.00 97.94 108 VAL A O 1
ATOM 873 N N . VAL A 1 109 ? -4.868 -5.641 -13.804 1.00 97.50 109 VAL A N 1
ATOM 874 C CA . VAL A 1 109 ? -4.506 -6.895 -14.482 1.00 97.50 109 VAL A CA 1
ATOM 875 C C . VAL A 1 109 ? -4.267 -6.667 -15.973 1.00 97.50 109 VAL A C 1
ATOM 877 O O . VAL A 1 109 ? -3.296 -7.195 -16.510 1.00 97.50 109 VAL A O 1
ATOM 880 N N . ALA A 1 110 ? -5.122 -5.894 -16.645 1.00 98.31 110 ALA A N 1
ATOM 881 C CA . ALA A 1 110 ? -4.949 -5.575 -18.058 1.00 98.31 110 ALA A CA 1
ATOM 882 C C . ALA A 1 110 ? -3.657 -4.783 -18.306 1.00 98.31 110 ALA A C 1
ATOM 884 O O . ALA A 1 110 ? -2.899 -5.138 -19.205 1.00 98.31 110 ALA A O 1
ATOM 885 N N . ALA A 1 111 ? -3.370 -3.775 -17.478 1.00 98.12 111 ALA A N 1
ATOM 886 C CA . ALA A 1 111 ? -2.155 -2.974 -17.581 1.00 98.12 111 ALA A CA 1
ATOM 887 C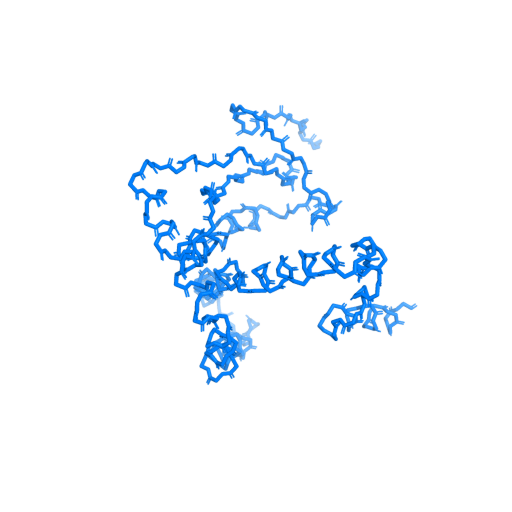 C . ALA A 1 111 ? -0.889 -3.822 -17.365 1.00 98.12 111 ALA A C 1
ATOM 889 O O . ALA A 1 111 ? 0.026 -3.785 -18.184 1.00 98.12 111 ALA A O 1
ATOM 890 N N . ASN A 1 112 ? -0.871 -4.674 -16.333 1.00 97.81 112 ASN A N 1
ATOM 891 C CA . ASN A 1 112 ? 0.249 -5.587 -16.087 1.00 97.81 112 ASN A CA 1
ATOM 892 C C . ASN A 1 112 ? 0.443 -6.594 -17.228 1.00 97.81 112 ASN A C 1
ATOM 894 O O . ASN A 1 112 ? 1.573 -6.844 -17.638 1.00 97.81 112 ASN A O 1
ATOM 898 N N . ARG A 1 113 ? -0.644 -7.150 -17.779 1.00 98.19 113 ARG 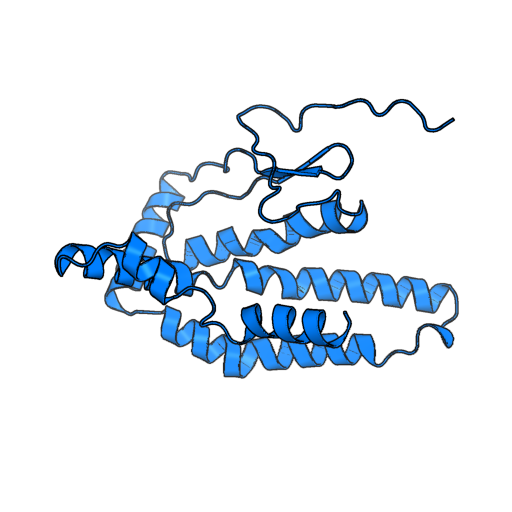A N 1
ATOM 899 C CA . ARG A 1 113 ? -0.570 -8.063 -18.931 1.00 98.19 113 ARG A CA 1
ATOM 900 C C . ARG A 1 113 ? -0.064 -7.371 -20.190 1.00 98.19 113 ARG A C 1
ATOM 902 O O . ARG A 1 113 ? 0.684 -7.988 -20.935 1.00 98.19 113 ARG A O 1
ATOM 909 N N . ALA A 1 114 ? -0.445 -6.116 -20.419 1.00 97.62 114 ALA A N 1
ATOM 910 C CA . ALA A 1 114 ? 0.065 -5.337 -21.542 1.00 97.62 114 ALA A CA 1
ATOM 911 C C . ALA A 1 114 ? 1.584 -5.130 -21.434 1.00 97.62 114 ALA A C 1
ATOM 913 O O . ALA A 1 114 ? 2.281 -5.301 -22.427 1.00 97.62 114 ALA A O 1
ATOM 914 N N . MET A 1 115 ? 2.102 -4.854 -20.230 1.00 96.88 115 MET A N 1
ATOM 915 C CA . MET A 1 115 ? 3.551 -4.790 -19.995 1.00 96.88 115 MET A CA 1
ATOM 916 C C . MET A 1 115 ? 4.228 -6.145 -20.241 1.00 96.88 115 MET A C 1
ATOM 918 O O . MET A 1 115 ? 5.243 -6.209 -20.918 1.00 96.88 115 MET A O 1
ATOM 922 N N . GLN A 1 116 ? 3.637 -7.241 -19.759 1.00 96.81 116 GLN A N 1
ATOM 923 C CA . GLN A 1 116 ? 4.181 -8.599 -19.920 1.00 96.81 116 GLN A CA 1
ATOM 924 C C . GLN A 1 116 ? 4.102 -9.151 -21.353 1.00 96.81 116 GLN A C 1
ATOM 926 O O . GLN A 1 116 ? 4.745 -10.154 -21.647 1.00 96.81 116 GLN A O 1
ATOM 931 N N . ALA A 1 117 ? 3.294 -8.549 -22.229 1.00 97.50 117 ALA A N 1
ATOM 932 C CA . ALA A 1 117 ? 3.151 -8.979 -23.619 1.00 97.50 117 ALA A CA 1
ATOM 933 C C . ALA A 1 117 ? 4.299 -8.496 -24.522 1.00 97.50 117 ALA A C 1
ATOM 935 O O . ALA A 1 117 ? 4.416 -8.962 -25.655 1.00 97.50 117 ALA A O 1
ATOM 936 N N . VAL A 1 118 ? 5.121 -7.560 -24.044 1.00 97.56 118 VAL A N 1
ATOM 937 C CA . VAL A 1 118 ? 6.317 -7.095 -24.748 1.00 97.56 118 VAL A CA 1
ATOM 938 C C . VAL A 1 118 ? 7.421 -8.133 -24.564 1.00 97.56 118 VAL A C 1
ATOM 940 O O . VAL A 1 118 ? 7.725 -8.497 -23.434 1.00 97.56 118 VAL A O 1
ATOM 943 N N . ASP A 1 119 ? 8.020 -8.600 -25.662 1.00 97.62 119 ASP A N 1
ATOM 944 C CA . ASP A 1 119 ? 9.221 -9.442 -25.629 1.00 97.62 119 ASP A CA 1
ATOM 945 C C . ASP A 1 119 ? 10.465 -8.552 -25.477 1.00 97.62 119 ASP A C 1
ATOM 947 O O . ASP A 1 119 ? 10.842 -7.879 -26.443 1.00 97.62 119 ASP A O 1
ATOM 951 N N . PRO A 1 120 ? 11.131 -8.528 -24.305 1.00 96.12 120 PRO A N 1
ATOM 952 C CA . PRO A 1 120 ? 12.280 -7.657 -24.096 1.00 96.12 120 PRO A CA 1
ATOM 953 C C . PRO A 1 120 ? 13.480 -8.037 -24.970 1.00 96.12 120 PRO A C 1
ATOM 955 O O . PRO A 1 120 ? 14.311 -7.182 -25.252 1.00 96.12 120 PRO A O 1
ATOM 958 N N . ALA A 1 121 ? 13.577 -9.296 -25.417 1.00 96.75 121 ALA A N 1
ATOM 959 C CA . ALA A 1 121 ? 14.682 -9.757 -26.257 1.00 96.75 121 ALA A CA 1
ATOM 960 C C . ALA A 1 121 ? 14.590 -9.239 -27.702 1.00 96.75 121 ALA A C 1
ATOM 962 O O . ALA A 1 121 ? 15.578 -9.284 -28.434 1.00 96.75 121 ALA A O 1
ATOM 963 N N . ALA A 1 122 ? 13.414 -8.755 -28.108 1.00 97.38 122 ALA A N 1
ATOM 964 C CA . ALA A 1 122 ? 13.178 -8.168 -29.420 1.00 97.38 122 ALA A CA 1
ATOM 965 C C . ALA A 1 122 ? 13.394 -6.642 -29.454 1.00 97.38 122 ALA A C 1
ATOM 967 O O . ALA A 1 122 ? 13.309 -6.046 -30.529 1.00 97.38 122 ALA A O 1
ATOM 968 N N . LEU A 1 123 ? 13.637 -6.004 -28.303 1.00 98.19 123 LEU A N 1
ATOM 969 C CA . LEU A 1 123 ? 13.860 -4.561 -28.199 1.00 98.19 123 LEU A CA 1
ATOM 970 C C . LEU A 1 123 ? 15.335 -4.213 -28.432 1.00 98.19 123 LEU A C 1
ATOM 972 O O . LEU A 1 123 ? 16.231 -4.976 -28.076 1.00 98.19 123 LEU A O 1
ATOM 976 N N . ASP A 1 124 ? 15.583 -3.034 -29.001 1.00 98.31 124 ASP A N 1
ATOM 977 C CA . ASP A 1 124 ? 16.900 -2.404 -28.937 1.00 98.31 124 ASP A CA 1
ATOM 978 C C . ASP A 1 124 ? 17.114 -1.736 -27.566 1.00 98.31 124 ASP A C 1
ATOM 980 O O . ASP A 1 124 ? 16.204 -1.675 -26.736 1.00 98.31 124 ASP A O 1
ATOM 984 N N . ASP A 1 125 ? 18.320 -1.220 -27.311 1.00 98.38 125 ASP A N 1
ATOM 985 C CA . ASP A 1 125 ? 18.656 -0.601 -26.020 1.00 98.38 125 ASP A CA 1
ATOM 986 C C . ASP A 1 125 ? 17.707 0.557 -25.662 1.00 98.38 125 ASP A C 1
ATOM 988 O O . ASP A 1 125 ? 17.309 0.707 -24.506 1.00 98.38 125 ASP A O 1
ATOM 992 N N . GLY A 1 126 ? 17.308 1.358 -26.657 1.00 98.56 126 GLY A N 1
ATOM 993 C CA . GLY A 1 126 ? 16.371 2.466 -26.464 1.00 98.56 126 GLY A CA 1
ATOM 994 C C . GLY A 1 126 ? 14.956 1.989 -26.132 1.00 98.56 126 GLY A C 1
ATOM 995 O O . GLY A 1 126 ? 14.307 2.534 -25.239 1.00 98.56 126 GLY A O 1
ATOM 996 N N . GLY A 1 127 ? 14.483 0.946 -26.813 1.00 98.38 127 GLY A N 1
ATOM 997 C CA . GLY A 1 127 ? 13.207 0.301 -26.533 1.00 98.38 127 GLY A CA 1
ATOM 998 C C . GLY A 1 127 ? 13.184 -0.360 -25.159 1.00 98.38 127 GLY A C 1
ATOM 999 O O . GLY A 1 127 ? 12.179 -0.264 -24.456 1.00 98.38 127 GLY A O 1
ATOM 1000 N N . LEU A 1 128 ? 14.290 -0.981 -24.743 1.00 98.31 128 LEU A N 1
ATOM 1001 C CA . LEU A 1 128 ? 14.409 -1.599 -23.427 1.00 98.31 128 LEU A CA 1
ATOM 1002 C C . LEU A 1 128 ? 14.372 -0.557 -22.300 1.00 98.31 128 LEU A C 1
ATOM 1004 O O . LEU A 1 128 ? 13.674 -0.771 -21.308 1.00 98.31 128 LEU A O 1
ATOM 1008 N N . ASP A 1 129 ? 15.064 0.575 -22.460 1.00 98.31 129 ASP A N 1
ATOM 1009 C CA . ASP A 1 129 ? 15.028 1.685 -21.497 1.00 98.31 129 ASP A CA 1
ATOM 1010 C C . ASP A 1 129 ? 13.612 2.267 -21.360 1.00 98.31 129 ASP A C 1
ATOM 1012 O O . ASP A 1 129 ? 13.083 2.392 -20.251 1.00 98.31 129 ASP A O 1
ATOM 1016 N N . ALA A 1 130 ? 12.941 2.520 -22.490 1.00 98.38 130 ALA A N 1
ATOM 1017 C CA . ALA A 1 130 ? 11.557 2.989 -22.500 1.00 98.38 130 ALA A CA 1
ATOM 1018 C C . ALA A 1 130 ? 10.608 1.988 -21.821 1.00 98.38 130 ALA A C 1
ATOM 1020 O O . ALA A 1 130 ? 9.797 2.370 -20.977 1.00 98.38 130 ALA A O 1
ATOM 1021 N N . HIS A 1 131 ? 10.749 0.696 -22.128 1.00 98.31 131 HIS A N 1
ATOM 1022 C CA . HIS A 1 131 ? 9.927 -0.347 -21.523 1.00 98.31 131 HIS A CA 1
ATOM 1023 C C . HIS A 1 131 ? 10.156 -0.461 -20.009 1.00 98.31 131 HIS A C 1
ATOM 1025 O O . HIS A 1 131 ? 9.205 -0.633 -19.243 1.00 98.31 131 HIS A O 1
ATOM 1031 N N . PHE A 1 132 ? 11.403 -0.317 -19.554 1.00 97.00 132 PHE A N 1
ATOM 1032 C CA . PHE A 1 132 ? 11.721 -0.290 -18.132 1.00 97.00 132 PHE A CA 1
ATOM 1033 C C . PHE A 1 132 ? 11.083 0.919 -17.434 1.00 97.00 132 PHE A C 1
ATOM 1035 O O . PHE A 1 132 ? 10.449 0.756 -16.390 1.00 97.00 132 PHE A O 1
ATOM 1042 N N . ALA A 1 133 ? 11.174 2.114 -18.023 1.00 97.62 133 ALA A N 1
ATOM 1043 C CA . ALA A 1 133 ? 10.519 3.311 -17.498 1.00 97.62 133 ALA A CA 1
ATOM 1044 C C . ALA A 1 133 ? 8.988 3.148 -17.419 1.00 97.62 133 ALA A C 1
ATOM 1046 O O . ALA A 1 133 ? 8.382 3.475 -16.395 1.00 97.62 133 ALA A O 1
ATOM 1047 N N . ASP A 1 134 ? 8.366 2.572 -18.449 1.00 98.12 134 ASP A N 1
ATOM 1048 C CA . ASP A 1 134 ? 6.931 2.280 -18.468 1.00 98.12 134 ASP A CA 1
ATOM 1049 C C . ASP A 1 134 ? 6.529 1.279 -17.380 1.00 98.12 134 ASP A C 1
ATOM 1051 O O . ASP A 1 134 ? 5.522 1.477 -16.695 1.00 98.12 134 ASP A O 1
ATOM 1055 N N . ALA A 1 135 ? 7.338 0.241 -17.149 1.00 97.12 135 ALA A N 1
ATOM 1056 C CA . ALA A 1 135 ? 7.108 -0.714 -16.071 1.00 97.12 135 ALA A CA 1
ATOM 1057 C C . ALA A 1 135 ? 7.165 -0.040 -14.688 1.00 97.12 135 ALA A C 1
ATOM 1059 O O . ALA A 1 135 ? 6.315 -0.315 -13.833 1.00 97.12 135 ALA A O 1
ATOM 1060 N N . LEU A 1 136 ? 8.112 0.883 -14.474 1.00 96.94 136 LEU A N 1
ATOM 1061 C CA . LEU A 1 136 ? 8.199 1.671 -13.241 1.00 96.94 136 LEU A CA 1
ATOM 1062 C C . LEU A 1 136 ? 6.986 2.586 -13.062 1.00 96.94 136 LEU A C 1
ATOM 1064 O O . LEU A 1 136 ? 6.392 2.612 -11.981 1.00 96.94 136 LEU A O 1
ATOM 1068 N N . HIS A 1 137 ? 6.573 3.299 -14.111 1.00 96.88 137 HIS A N 1
ATOM 1069 C CA . HIS A 1 137 ? 5.375 4.137 -14.072 1.00 96.88 137 HIS A CA 1
ATOM 1070 C C . HIS A 1 137 ? 4.113 3.317 -13.797 1.00 96.88 137 HIS A C 1
ATOM 1072 O O . HIS A 1 137 ? 3.278 3.718 -12.985 1.00 96.88 137 HIS A O 1
ATOM 1078 N N . ASN A 1 138 ? 3.981 2.148 -14.423 1.00 97.62 138 ASN A N 1
ATOM 1079 C CA . ASN A 1 138 ? 2.863 1.245 -14.191 1.00 97.62 138 ASN A CA 1
ATOM 1080 C C . ASN A 1 138 ? 2.841 0.735 -12.739 1.00 97.62 138 ASN A C 1
ATOM 1082 O O . ASN A 1 138 ? 1.783 0.745 -12.108 1.0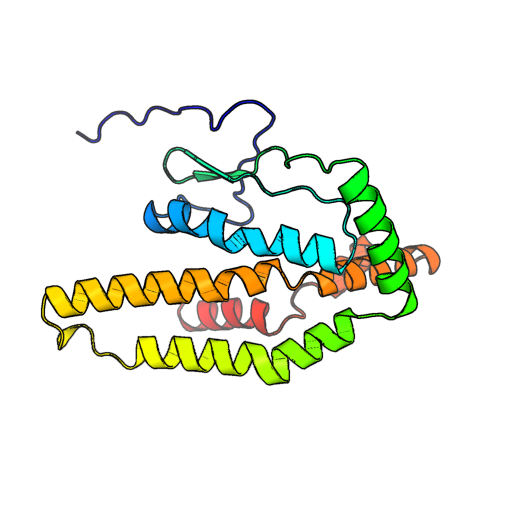0 97.62 138 ASN A O 1
ATOM 1086 N N . PHE A 1 139 ? 3.997 0.368 -12.171 1.00 96.38 139 PHE A N 1
ATOM 1087 C CA . PHE A 1 139 ? 4.096 0.014 -10.753 1.00 96.38 139 PHE A CA 1
ATOM 1088 C C . PHE A 1 139 ? 3.650 1.175 -9.856 1.00 96.38 139 PHE A C 1
ATOM 1090 O O . PHE A 1 139 ? 2.760 1.002 -9.028 1.00 96.38 139 PHE A O 1
ATOM 1097 N N . LEU A 1 140 ? 4.216 2.369 -10.048 1.00 96.12 140 LEU A N 1
ATOM 1098 C CA . LEU A 1 140 ? 3.918 3.544 -9.223 1.00 96.12 140 LEU A CA 1
ATOM 1099 C C . LEU A 1 140 ? 2.462 4.009 -9.344 1.00 96.12 140 LEU A C 1
ATOM 1101 O O . LEU A 1 140 ? 1.920 4.570 -8.396 1.00 96.12 140 LEU A O 1
ATOM 1105 N N . ARG A 1 141 ? 1.811 3.745 -10.480 1.00 96.31 141 ARG A N 1
ATOM 1106 C CA . ARG A 1 141 ? 0.391 4.036 -10.688 1.00 96.31 141 ARG A CA 1
ATOM 1107 C C . ARG A 1 141 ? -0.522 3.137 -9.858 1.00 96.31 141 ARG A C 1
ATOM 1109 O O . ARG A 1 141 ? -1.506 3.624 -9.308 1.00 96.31 141 ARG A O 1
ATOM 1116 N N . TRP A 1 142 ? -0.243 1.835 -9.812 1.00 96.56 142 TRP A N 1
ATOM 1117 C CA . TRP A 1 142 ? -1.184 0.847 -9.271 1.00 96.56 142 TRP A CA 1
ATOM 1118 C C . TRP A 1 142 ? -0.829 0.342 -7.876 1.00 96.56 142 TRP A C 1
ATOM 1120 O O . TRP A 1 142 ? -1.732 0.004 -7.111 1.00 96.56 142 TRP A O 1
ATOM 1130 N N . ALA A 1 143 ? 0.456 0.308 -7.517 1.00 95.06 143 ALA A N 1
ATOM 1131 C CA . ALA A 1 143 ? 0.905 -0.140 -6.203 1.00 95.06 143 ALA A CA 1
ATOM 1132 C C . ALA A 1 143 ? 0.265 0.633 -5.030 1.00 95.06 143 ALA A C 1
ATOM 1134 O O . ALA A 1 143 ? -0.020 -0.010 -4.018 1.00 95.06 143 ALA A O 1
ATOM 1135 N N . PRO A 1 144 ? -0.052 1.944 -5.138 1.00 95.38 144 PRO A N 1
ATOM 1136 C CA . PRO A 1 144 ? -0.772 2.651 -4.082 1.00 95.38 144 PRO A CA 1
ATOM 1137 C C . PRO A 1 144 ? -2.125 2.053 -3.701 1.00 95.38 144 PRO A C 1
ATOM 1139 O O . PRO A 1 144 ? -2.493 2.123 -2.531 1.00 95.38 144 PRO A O 1
ATOM 1142 N N . LEU A 1 145 ? -2.835 1.394 -4.626 1.00 95.31 145 LEU A N 1
ATOM 1143 C CA . LEU A 1 145 ? -4.131 0.777 -4.319 1.00 95.31 145 LEU A CA 1
ATOM 1144 C C . LEU A 1 145 ? -4.029 -0.298 -3.230 1.00 95.31 145 LEU A C 1
ATOM 1146 O O . LEU A 1 145 ? -4.956 -0.448 -2.439 1.00 95.31 145 LEU A O 1
ATOM 1150 N N . HIS A 1 146 ? -2.900 -1.012 -3.150 1.00 92.06 146 HIS A N 1
ATOM 1151 C CA . HIS A 1 146 ? -2.666 -2.004 -2.097 1.00 92.06 146 HIS A CA 1
ATOM 1152 C C . HIS A 1 146 ? -2.738 -1.378 -0.698 1.00 92.06 146 HIS A C 1
ATOM 1154 O O . HIS A 1 146 ? -3.341 -1.954 0.200 1.00 92.06 146 HIS A O 1
ATOM 1160 N N . PHE A 1 147 ? -2.157 -0.188 -0.537 1.00 92.31 147 PHE A N 1
ATOM 1161 C CA . PHE A 1 147 ? -2.124 0.538 0.733 1.00 92.31 147 PHE A CA 1
ATOM 1162 C C . PHE A 1 147 ? -3.354 1.424 0.944 1.00 92.31 147 PHE A C 1
ATOM 1164 O O . PHE A 1 147 ? -3.638 1.834 2.063 1.00 92.31 147 PHE A O 1
ATOM 1171 N N . GLU A 1 148 ? -4.078 1.756 -0.123 1.00 93.81 148 GLU A N 1
ATOM 1172 C CA . GLU A 1 148 ? -5.287 2.574 -0.057 1.00 93.81 148 GLU A CA 1
ATOM 1173 C C . GLU A 1 148 ? -6.526 1.779 0.365 1.00 93.81 148 GLU A C 1
ATOM 1175 O O . GLU A 1 148 ? -7.419 2.330 1.013 1.00 93.81 148 GLU A O 1
ATOM 1180 N N . HIS A 1 149 ? -6.585 0.489 0.032 1.00 94.31 149 HIS A N 1
ATOM 1181 C CA . HIS A 1 149 ? -7.689 -0.391 0.409 1.00 94.31 149 HIS A CA 1
ATOM 1182 C C . HIS A 1 149 ? -7.569 -0.874 1.852 1.00 94.31 149 HIS A C 1
ATOM 1184 O O . HIS A 1 149 ? -7.283 -2.039 2.099 1.00 94.31 149 HIS A O 1
ATOM 1190 N N . THR A 1 150 ? -7.816 0.020 2.809 1.00 91.62 150 THR A N 1
ATOM 1191 C CA . THR A 1 150 ? -7.755 -0.265 4.255 1.00 91.62 150 THR A CA 1
ATOM 1192 C C . THR A 1 150 ? -9.113 -0.619 4.866 1.00 91.62 150 THR A C 1
ATOM 1194 O O . THR A 1 150 ? -9.248 -0.734 6.083 1.00 91.62 150 THR A O 1
ATOM 1197 N N . GLY A 1 151 ? -10.156 -0.835 4.052 1.00 92.44 151 GLY A N 1
ATOM 1198 C CA . GLY A 1 151 ? -11.474 -1.222 4.564 1.00 92.44 151 GLY A CA 1
ATOM 1199 C C . GLY A 1 151 ? -11.459 -2.537 5.350 1.00 92.44 151 GLY A C 1
ATOM 1200 O O . GLY A 1 151 ? -12.281 -2.730 6.246 1.00 92.44 151 GLY A O 1
ATOM 1201 N N . PHE A 1 152 ? -10.507 -3.428 5.058 1.00 89.00 152 PHE A N 1
ATOM 1202 C CA . PHE A 1 152 ? -10.340 -4.678 5.797 1.00 89.00 152 PHE A CA 1
ATOM 1203 C C . PHE A 1 152 ? -9.874 -4.450 7.243 1.00 89.00 152 PHE A C 1
ATOM 1205 O O . PHE A 1 152 ? -10.317 -5.193 8.115 1.00 89.00 152 PHE A O 1
ATOM 1212 N N . ASP A 1 153 ? -9.069 -3.416 7.519 1.00 90.62 153 ASP A N 1
ATOM 1213 C CA . ASP A 1 153 ? -8.628 -3.077 8.880 1.00 90.62 153 ASP A CA 1
ATOM 1214 C C . ASP A 1 153 ? -9.825 -2.684 9.752 1.00 90.62 153 ASP A C 1
ATOM 1216 O O . ASP A 1 153 ? -9.950 -3.119 10.896 1.00 90.62 153 ASP A O 1
ATOM 1220 N N . VAL A 1 154 ? -10.762 -1.919 9.181 1.00 92.81 154 VAL A N 1
ATOM 1221 C CA . VAL A 1 154 ? -12.005 -1.516 9.856 1.00 92.81 154 VAL A CA 1
ATOM 1222 C C . VAL A 1 154 ? -12.860 -2.739 10.189 1.00 92.81 154 VAL A C 1
ATOM 1224 O O . VAL A 1 154 ? -13.358 -2.874 11.307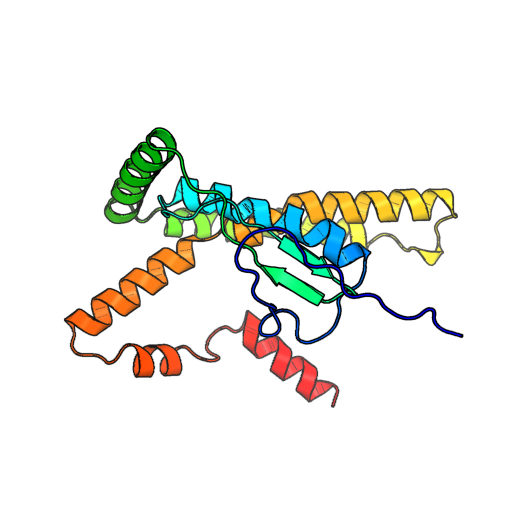 1.00 92.81 154 VAL A O 1
ATOM 1227 N N . VAL A 1 155 ? -13.022 -3.657 9.232 1.00 92.75 155 VAL A N 1
ATOM 1228 C CA . VAL A 1 155 ? -13.808 -4.885 9.430 1.00 92.75 155 VAL A CA 1
ATOM 1229 C C . VAL A 1 155 ? -13.152 -5.807 10.455 1.00 92.75 155 VAL A C 1
ATOM 1231 O O . VAL A 1 155 ? -13.848 -6.336 11.320 1.00 92.75 155 VAL A O 1
ATOM 1234 N N . ALA A 1 156 ? -11.831 -5.979 10.388 1.00 90.75 156 ALA A N 1
ATOM 1235 C CA . ALA A 1 156 ? -11.080 -6.760 11.362 1.00 90.75 156 ALA A CA 1
ATOM 1236 C C . ALA A 1 156 ? -11.222 -6.158 12.767 1.00 90.75 156 ALA A C 1
ATOM 1238 O O . ALA A 1 156 ? -11.563 -6.875 13.705 1.00 90.75 156 ALA A O 1
ATOM 1239 N N . GLY A 1 157 ? -11.072 -4.837 12.906 1.00 91.00 157 GLY A N 1
ATOM 1240 C CA . GLY A 1 157 ? -11.284 -4.132 14.171 1.00 91.00 157 GLY A CA 1
ATOM 1241 C C . GLY A 1 157 ? -12.690 -4.347 14.741 1.00 91.00 157 GLY A C 1
ATOM 1242 O O . GLY A 1 157 ? -12.835 -4.661 15.922 1.00 91.00 157 GLY A O 1
ATOM 1243 N N . HIS A 1 158 ? -13.728 -4.268 13.902 1.00 91.69 158 HIS A N 1
ATOM 1244 C CA . HIS A 1 158 ? -15.101 -4.582 14.311 1.00 91.69 158 HIS A CA 1
ATOM 1245 C C . HIS A 1 158 ? -15.271 -6.026 14.778 1.00 91.69 158 HIS A C 1
ATOM 1247 O O . HIS A 1 158 ? -15.961 -6.268 15.770 1.00 91.69 158 HIS A O 1
ATOM 1253 N N . LEU A 1 159 ? -14.664 -6.978 14.070 1.00 92.31 159 LEU A N 1
ATOM 1254 C CA . LEU A 1 159 ? -14.717 -8.390 14.423 1.00 92.31 159 LEU A CA 1
ATOM 1255 C C . LEU A 1 159 ? -14.079 -8.633 15.796 1.00 92.31 159 LEU A C 1
ATOM 1257 O O . LEU A 1 159 ? -14.726 -9.220 16.659 1.00 92.31 159 LEU A O 1
ATOM 1261 N N . PHE A 1 160 ? -12.863 -8.132 16.024 1.00 92.75 160 PHE A N 1
ATOM 1262 C CA . PHE A 1 160 ? -12.170 -8.298 17.304 1.00 92.75 160 PHE A CA 1
ATOM 1263 C C . PHE A 1 160 ? -12.881 -7.577 18.455 1.00 92.75 160 PHE A C 1
ATOM 1265 O O . PHE A 1 160 ? -13.015 -8.142 19.535 1.00 92.75 160 PHE A O 1
ATOM 1272 N N . SER A 1 161 ? -13.415 -6.374 18.219 1.00 91.81 161 SER A N 1
ATOM 1273 C CA . SER A 1 161 ? -14.211 -5.660 19.225 1.00 91.81 161 SER A CA 1
ATOM 1274 C C . SER A 1 161 ? -15.516 -6.390 19.567 1.00 91.81 161 SER A C 1
ATOM 1276 O O . SER A 1 161 ? -15.928 -6.398 20.724 1.00 91.81 161 SER A O 1
ATOM 1278 N N . SER A 1 162 ? -16.162 -7.021 18.583 1.00 93.00 162 SER A N 1
ATOM 1279 C CA . SER A 1 162 ? -17.380 -7.806 18.818 1.00 93.00 162 SER A CA 1
ATOM 1280 C C . SER A 1 162 ? -17.078 -9.119 19.539 1.00 93.00 162 SER A C 1
ATOM 1282 O O . SER A 1 162 ? -17.858 -9.533 20.389 1.00 93.00 162 SER A O 1
ATOM 1284 N N . ALA A 1 163 ? -15.944 -9.754 19.229 1.00 92.88 163 ALA A N 1
ATOM 1285 C CA . ALA A 1 163 ? -15.496 -10.981 19.881 1.00 92.88 163 ALA A CA 1
ATOM 1286 C C . ALA A 1 163 ? -15.331 -10.787 21.392 1.00 92.88 163 ALA A C 1
ATOM 1288 O O . ALA A 1 163 ? -15.891 -11.565 22.164 1.00 92.88 163 ALA A O 1
ATOM 1289 N N . ASP A 1 164 ? -14.672 -9.699 21.798 1.00 90.12 164 ASP A N 1
ATOM 1290 C CA . ASP A 1 164 ? -14.528 -9.323 23.206 1.00 90.12 164 ASP A CA 1
ATOM 1291 C C . ASP A 1 164 ? -15.899 -9.150 23.888 1.00 90.12 164 ASP A C 1
ATOM 1293 O O . ASP A 1 164 ? -16.171 -9.754 24.926 1.00 90.12 164 ASP A O 1
ATOM 1297 N N . ALA A 1 165 ? -16.833 -8.447 23.236 1.00 92.94 165 ALA A N 1
ATOM 1298 C CA . ALA A 1 165 ? -18.200 -8.276 23.737 1.00 92.94 165 ALA A CA 1
ATOM 1299 C C . ALA A 1 165 ? -18.995 -9.595 23.849 1.00 92.94 165 ALA A C 1
ATOM 1301 O O . ALA A 1 165 ? -19.950 -9.681 24.624 1.00 92.94 165 ALA A O 1
ATOM 1302 N N . TRP A 1 166 ? -18.622 -10.624 23.085 1.00 95.25 166 TRP A N 1
ATOM 1303 C CA . TRP A 1 166 ? -19.209 -11.966 23.147 1.00 95.25 166 TRP A CA 1
ATOM 1304 C C . TRP A 1 166 ? -18.474 -12.912 24.106 1.00 95.25 166 TRP A C 1
ATOM 1306 O O . TRP A 1 166 ? -18.888 -14.063 24.247 1.00 95.25 166 TRP A O 1
ATOM 1316 N N . GLY A 1 167 ? -17.404 -12.457 24.767 1.00 95.44 167 GLY A N 1
ATOM 1317 C CA . GLY A 1 167 ? -16.564 -13.292 25.628 1.00 95.44 167 GLY A CA 1
ATOM 1318 C C . GLY A 1 167 ? -15.698 -14.292 24.857 1.00 95.44 167 GLY A C 1
ATOM 1319 O O . GLY A 1 167 ? -15.314 -15.325 25.405 1.00 95.44 167 GLY A O 1
ATOM 1320 N N . VAL A 1 168 ? -15.419 -14.018 23.581 1.00 94.94 168 VAL A N 1
ATOM 1321 C CA . VAL A 1 168 ? -14.517 -14.808 22.737 1.00 94.94 168 VAL A CA 1
ATOM 1322 C C . VAL A 1 168 ? -13.131 -14.177 22.782 1.00 94.94 168 VAL A C 1
ATOM 1324 O O . VAL A 1 168 ? -12.980 -13.001 22.464 1.00 94.94 168 VAL A O 1
ATOM 1327 N N . ASP A 1 169 ? -12.118 -14.970 23.133 1.00 93.25 169 ASP A N 1
ATOM 1328 C CA . ASP A 1 169 ? -10.722 -14.524 23.152 1.00 93.25 169 ASP A CA 1
ATOM 1329 C C . ASP A 1 169 ? -10.268 -14.058 21.748 1.00 93.25 169 ASP A C 1
ATOM 1331 O O . ASP A 1 169 ? -10.265 -14.864 20.805 1.00 93.25 169 ASP A O 1
ATOM 1335 N N . PRO A 1 170 ? -9.860 -12.782 21.583 1.00 88.44 170 PRO A N 1
ATOM 1336 C CA . PRO A 1 170 ? -9.340 -12.266 20.321 1.00 88.44 170 PRO A CA 1
ATOM 1337 C C . PRO A 1 170 ? -8.138 -13.049 19.778 1.00 88.44 170 PRO A C 1
ATOM 1339 O O . PRO A 1 170 ? -8.004 -13.168 18.559 1.00 88.44 170 PRO A O 1
ATOM 1342 N N . ALA A 1 171 ? -7.282 -13.603 20.645 1.00 88.38 171 ALA A N 1
ATOM 1343 C CA . ALA A 1 171 ? -6.129 -14.392 20.215 1.00 88.38 171 ALA A CA 1
ATOM 1344 C C . ALA A 1 171 ? -6.574 -15.706 19.558 1.00 88.38 171 ALA A C 1
ATOM 1346 O O . ALA A 1 171 ? -6.163 -16.005 18.436 1.00 88.38 171 ALA A O 1
ATOM 1347 N N . ALA A 1 172 ? -7.501 -16.427 20.195 1.00 91.19 172 ALA A N 1
ATOM 1348 C CA . ALA A 1 172 ? -8.103 -17.630 19.623 1.00 91.19 172 ALA A CA 1
ATOM 1349 C C . ALA A 1 172 ? -8.831 -17.339 18.297 1.00 91.19 172 ALA A C 1
ATOM 1351 O O . ALA A 1 172 ? -8.764 -18.127 17.353 1.00 91.19 172 ALA A O 1
ATOM 1352 N N . LEU A 1 173 ? -9.499 -16.185 18.185 1.00 90.44 173 LEU A N 1
ATOM 1353 C CA . LEU A 1 173 ? -10.133 -15.770 16.933 1.00 90.44 173 LEU A CA 1
ATOM 1354 C C . LEU A 1 173 ? -9.112 -15.484 15.822 1.00 90.44 173 LEU A C 1
ATOM 1356 O O . LEU A 1 173 ? -9.344 -15.864 14.676 1.00 90.44 173 LEU A O 1
ATOM 1360 N N . ALA A 1 174 ? -7.986 -14.840 16.138 1.00 88.19 174 ALA A N 1
ATOM 1361 C CA . ALA A 1 174 ? -6.919 -14.598 15.170 1.00 88.19 174 ALA A CA 1
ATOM 1362 C C . ALA A 1 174 ? -6.313 -15.915 14.651 1.00 88.19 174 ALA A C 1
ATOM 1364 O O . ALA A 1 174 ? -6.113 -16.060 13.444 1.00 88.19 174 ALA A O 1
ATOM 1365 N N . GLU A 1 175 ? -6.096 -16.895 15.534 1.00 88.19 175 GLU A N 1
ATOM 1366 C CA . GLU A 1 175 ? -5.638 -18.238 15.152 1.00 88.19 175 GLU A CA 1
ATOM 1367 C C . GLU A 1 175 ? -6.622 -18.934 14.203 1.00 88.19 175 GLU A C 1
ATOM 1369 O O . GLU A 1 175 ? -6.206 -19.524 13.207 1.00 88.19 175 GLU A O 1
ATOM 1374 N N . LEU A 1 176 ? -7.931 -18.802 14.445 1.00 88.25 176 LEU A N 1
ATOM 1375 C CA . LEU A 1 176 ? -8.964 -19.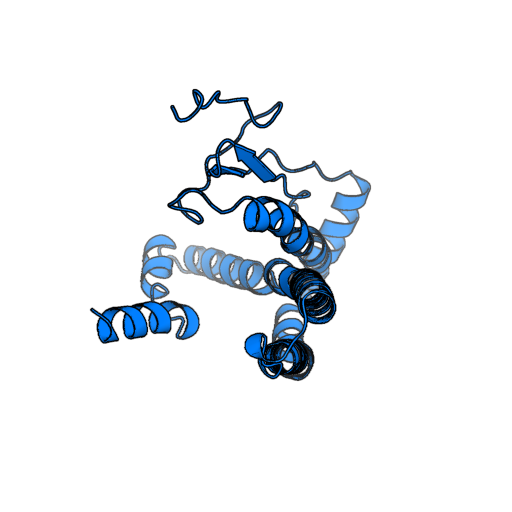349 13.562 1.00 88.25 176 LEU A CA 1
ATOM 1376 C C . LEU A 1 176 ? -9.002 -18.695 12.178 1.00 88.25 176 LEU A C 1
ATOM 1378 O O . LEU A 1 176 ? -9.537 -19.297 11.257 1.00 88.25 176 LEU A O 1
ATOM 1382 N N . LEU A 1 177 ? -8.476 -17.482 12.008 1.00 85.31 177 LEU A N 1
ATOM 1383 C CA . LEU A 1 177 ? -8.393 -16.818 10.702 1.00 85.31 177 LEU A CA 1
ATOM 1384 C C . LEU A 1 177 ? -7.084 -17.136 9.965 1.00 85.31 177 LEU A C 1
ATOM 1386 O O . LEU A 1 177 ? -6.980 -16.898 8.755 1.00 85.31 177 LEU A O 1
ATOM 1390 N N . ALA A 1 178 ? -6.086 -17.680 10.663 1.00 82.38 178 ALA A N 1
ATOM 1391 C CA . ALA A 1 178 ? -4.787 -17.983 10.086 1.00 82.38 178 ALA A CA 1
ATOM 1392 C C . ALA A 1 178 ? -4.916 -18.995 8.932 1.00 82.38 178 ALA A C 1
ATOM 1394 O O . ALA A 1 178 ? -5.546 -20.043 9.049 1.00 82.38 178 ALA A O 1
ATOM 1395 N N . GLY A 1 179 ? -4.325 -18.667 7.780 1.00 77.50 179 GLY A N 1
ATOM 1396 C CA . GLY A 1 179 ? -4.318 -19.541 6.599 1.00 77.50 179 GLY A CA 1
ATOM 1397 C C . GLY A 1 179 ? -5.613 -19.569 5.774 1.00 77.50 179 GLY A C 1
ATOM 1398 O O . GLY A 1 179 ? -5.621 -20.175 4.705 1.00 77.50 179 GLY A O 1
ATOM 1399 N N . PHE A 1 180 ? -6.681 -18.874 6.185 1.00 78.56 180 PHE A N 1
ATOM 1400 C CA . PHE A 1 180 ? -7.965 -18.892 5.465 1.00 78.56 180 PHE A CA 1
ATOM 1401 C C . PHE A 1 180 ? -7.980 -18.086 4.161 1.00 78.56 180 PHE A C 1
ATOM 1403 O O . PHE A 1 180 ? -8.894 -18.249 3.355 1.00 78.56 180 PHE A O 1
ATOM 1410 N N . SER A 1 181 ? -6.984 -17.228 3.924 1.00 77.75 181 SER A N 1
ATOM 1411 C CA . SER A 1 181 ? -6.843 -16.496 2.662 1.00 77.75 181 SER A CA 1
ATOM 1412 C C . SER A 1 181 ? -6.283 -17.416 1.568 1.00 77.75 181 SER A C 1
ATOM 1414 O O . SER A 1 181 ? -5.119 -17.827 1.665 1.00 77.75 181 SER A O 1
ATOM 1416 N N . PRO A 1 182 ? -7.030 -17.696 0.478 1.00 75.38 182 PRO A N 1
ATOM 1417 C CA . PRO A 1 182 ? -6.488 -18.430 -0.665 1.00 75.38 182 PRO A CA 1
ATOM 1418 C C . PRO A 1 182 ? -5.313 -17.697 -1.320 1.00 75.38 182 PRO A C 1
ATOM 1420 O O . PRO A 1 182 ? -4.410 -18.331 -1.848 1.00 75.38 182 PRO A O 1
ATOM 1423 N N . ALA A 1 183 ? -5.297 -16.359 -1.266 1.00 67.50 183 ALA A N 1
ATOM 1424 C CA . ALA A 1 183 ? -4.222 -15.554 -1.842 1.00 67.50 183 ALA A CA 1
ATOM 1425 C C . ALA A 1 183 ? -2.889 -15.735 -1.096 1.00 67.50 183 ALA A C 1
ATOM 1427 O O . ALA A 1 183 ? -1.836 -15.740 -1.726 1.00 67.50 183 ALA A O 1
ATOM 1428 N N . SER A 1 184 ? -2.937 -15.917 0.226 1.00 67.38 184 SER A N 1
ATOM 1429 C CA . SER A 1 184 ? -1.745 -16.111 1.059 1.00 67.38 184 SER A CA 1
ATOM 1430 C C . SER A 1 184 ? -1.303 -17.579 1.081 1.00 67.38 184 SER A C 1
ATOM 1432 O O . SER A 1 184 ? -0.122 -17.869 0.932 1.00 67.38 184 SER A O 1
ATOM 1434 N N . SER A 1 185 ? -2.248 -18.519 1.180 1.00 72.25 185 SER A N 1
ATOM 1435 C CA . SER A 1 185 ? -1.954 -19.963 1.228 1.00 72.25 185 SER A CA 1
ATOM 1436 C C . SER A 1 185 ? -1.538 -20.564 -0.123 1.00 72.25 185 SER A C 1
ATOM 1438 O O . SER A 1 185 ? -0.839 -21.579 -0.159 1.00 72.25 185 SER A O 1
ATOM 1440 N N . ALA A 1 186 ? -1.911 -19.938 -1.247 1.00 67.69 186 ALA A N 1
ATOM 1441 C CA . ALA A 1 186 ? -1.483 -20.382 -2.574 1.00 67.69 186 ALA A CA 1
ATOM 1442 C C . ALA A 1 186 ? 0.038 -20.281 -2.780 1.00 67.69 186 ALA A C 1
ATOM 1444 O O . ALA A 1 186 ? 0.594 -21.073 -3.541 1.00 67.69 186 ALA A O 1
ATOM 1445 N N . VAL A 1 187 ? 0.720 -19.356 -2.093 1.00 63.53 187 VAL A N 1
ATOM 1446 C CA . VAL A 1 187 ? 2.186 -19.233 -2.157 1.00 63.53 187 VAL A CA 1
ATOM 1447 C C . VAL A 1 187 ? 2.852 -20.452 -1.520 1.00 63.53 187 VAL A C 1
ATOM 1449 O O . VAL A 1 187 ? 3.713 -21.060 -2.148 1.00 63.53 187 VAL A O 1
ATOM 1452 N N . ASP A 1 188 ? 2.392 -20.895 -0.349 1.00 63.94 188 ASP A N 1
ATOM 1453 C CA . ASP A 1 188 ? 2.906 -22.110 0.300 1.00 63.94 188 ASP A CA 1
ATOM 1454 C C . ASP A 1 188 ? 2.627 -23.374 -0.516 1.00 63.94 188 ASP A C 1
ATOM 1456 O O . ASP A 1 188 ? 3.402 -24.332 -0.493 1.00 63.94 188 ASP A O 1
ATOM 1460 N N . ALA A 1 189 ? 1.497 -23.414 -1.226 1.00 63.97 189 ALA A N 1
ATOM 1461 C CA . ALA A 1 189 ? 1.196 -24.499 -2.154 1.00 63.97 189 ALA A CA 1
ATOM 1462 C C . ALA A 1 189 ? 2.152 -24.487 -3.359 1.00 63.97 189 ALA A C 1
ATOM 1464 O O . ALA A 1 189 ? 2.632 -25.542 -3.766 1.00 63.97 189 ALA A O 1
ATOM 1465 N N . HIS A 1 190 ? 2.464 -23.304 -3.896 1.00 61.88 190 HIS A N 1
ATOM 1466 C CA . HIS A 1 190 ? 3.409 -23.148 -4.998 1.00 61.88 190 HIS A CA 1
ATOM 1467 C C . HIS A 1 190 ? 4.841 -23.509 -4.584 1.00 61.88 190 HIS A C 1
ATOM 1469 O O . HIS A 1 190 ? 5.489 -24.282 -5.280 1.00 61.88 190 HIS A O 1
ATOM 1475 N N . LEU A 1 191 ? 5.308 -23.024 -3.427 1.00 66.31 191 LEU A N 1
ATOM 1476 C CA . LEU A 1 191 ? 6.643 -23.321 -2.898 1.00 66.31 191 LEU A CA 1
ATOM 1477 C C . LEU A 1 191 ? 6.836 -24.816 -2.621 1.00 66.31 191 LEU A C 1
ATOM 1479 O O . LEU A 1 191 ? 7.874 -25.369 -2.963 1.00 66.31 191 LEU A O 1
ATOM 1483 N N . ARG A 1 192 ? 5.819 -25.499 -2.080 1.00 71.56 192 ARG A N 1
ATOM 1484 C CA . ARG A 1 192 ? 5.848 -26.962 -1.897 1.00 71.56 192 ARG A CA 1
ATOM 1485 C C . ARG A 1 192 ? 5.844 -27.752 -3.205 1.00 71.56 192 ARG A C 1
ATOM 1487 O O . ARG A 1 192 ? 6.251 -28.902 -3.196 1.00 71.56 192 ARG A O 1
ATOM 1494 N N . ALA A 1 193 ? 5.363 -27.173 -4.303 1.00 64.50 193 ALA A N 1
ATOM 1495 C CA . ALA A 1 193 ? 5.359 -27.832 -5.607 1.00 64.50 193 ALA A CA 1
ATOM 1496 C C . ALA A 1 193 ? 6.712 -27.738 -6.336 1.00 64.50 193 ALA A C 1
ATOM 1498 O O . ALA A 1 193 ? 6.915 -28.443 -7.322 1.00 64.50 193 ALA A O 1
ATOM 1499 N N . VAL A 1 194 ? 7.610 -26.860 -5.879 1.00 66.56 194 VAL A N 1
ATOM 1500 C CA . VAL A 1 194 ? 8.938 -26.631 -6.478 1.00 66.56 194 VAL A CA 1
ATOM 1501 C C . VAL A 1 194 ? 10.099 -27.014 -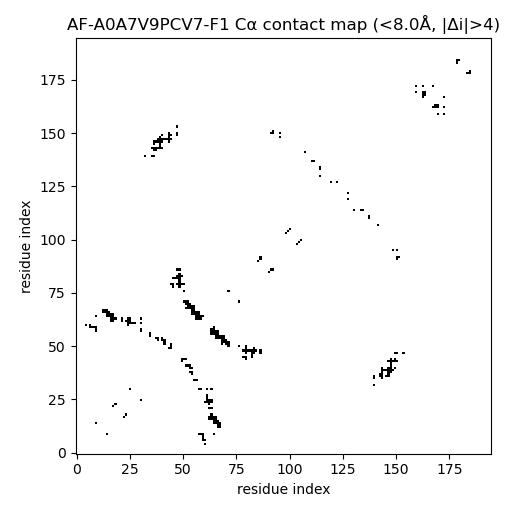5.551 1.00 66.56 194 VAL A C 1
ATOM 1503 O O . VAL A 1 194 ? 11.254 -26.829 -5.933 1.00 66.56 194 VAL A O 1
ATOM 1506 N N . ALA A 1 195 ? 9.795 -27.530 -4.356 1.00 52.25 195 ALA A N 1
ATOM 1507 C CA . ALA A 1 195 ? 10.740 -28.117 -3.404 1.00 52.25 195 ALA A CA 1
ATOM 1508 C C . ALA A 1 195 ? 10.732 -29.646 -3.521 1.00 52.25 195 ALA A C 1
ATOM 1510 O O . ALA A 1 195 ? 11.828 -30.241 -3.426 1.00 52.25 195 ALA A O 1
#

Solvent-accessible surface area (backbone atoms only — not comparable to full-atom values): 11126 Å² total; per-residue (Å²): 128,85,75,85,84,79,88,64,80,88,60,91,75,68,69,43,76,42,48,93,83,45,80,58,66,47,55,71,67,53,64,68,49,50,60,64,19,50,54,16,38,49,55,21,24,51,64,47,20,44,95,63,40,44,86,33,72,42,66,49,94,36,38,51,28,43,42,63,53,45,79,70,52,74,70,55,46,55,53,16,51,58,22,28,55,49,32,76,74,64,52,56,44,63,54,50,55,50,43,38,69,73,50,50,49,58,51,53,52,51,53,53,49,58,60,68,68,58,62,70,88,78,44,53,75,68,52,43,53,52,50,51,52,49,51,51,52,53,44,60,68,52,46,18,54,69,38,26,63,46,47,61,59,56,53,50,51,53,50,46,56,48,29,52,78,70,74,38,59,52,67,63,52,52,60,72,53,59,75,69,46,66,82,65,43,50,52,60,54,52,53,64,74,78,107

Sequence (195 aa):
MPGELAWAPPGPGDWWLVTEHFPYPVSRLFSSLFPASTVGWKHGGARYGLPTGGPRWASVNGWIYYGPQVPLTAEELELREAAATRTLSSSPWRDEVRRWHREERPQVVAANRAMQAVDPAALDDGGLDAHFADALHNFLRWAPLHFEHTGFDVVAGHLFSSADAWGVDPAALAELLAGFSPASSAVDAHLRAVA

Secondary structure (DSSP, 8-state):
-PPP------SSS--EE-TTT-SSPPPHHHHHHHHHHTTHHHHHHHHHT----B--EEEETTEEEE-PPBPPPHHHHHHHHHHHHHHHHH-THHHHHHHIIIIIHHHHHHHHHHHHTS-GGGS-HHHHHHHHHHHHHHHHHHTHHHHH--HHHHHHHHHHHHHHHTT--HHHHHHHHTT--HHHHHHHHHHHHH-

Mean predicted aligned error: 5.8 Å

Nearest PDB structures (foldseek):
  1vh2-assembly1_A  TM=3.727E-01  e=2.196E+00  Deinococcus radiodurans

Radius of gyration: 20.48 Å; Cα contacts (8 Å, |Δi|>4): 184; chains: 1; bounding box: 61×48×55 Å